Protein 3K1U (pdb70)

InterPro domains:
  IPR006710 Glycoside hydrolase, family 43 [PF04616] (7-309)
  IPR016828 Alpha-L-arabinofuranosidase [PIRSF025414] (2-325)
  IPR023296 Glycosyl hydrolase, five-bladed beta-propeller domain superfamily [G3DSA:2.115.10.20] (1-327)
  IPR023296 Glycosyl hydrolase, five-bladed beta-propeller domain superfamily [SSF75005] (7-325)

Sequence (307 aa):
ILNPIIIIQRADPIYKHNNDGGYYYFTASVPEYDRIEEVRKKAKKTIEEGLRNAEEPVDVWRRRHESGEESNLIWAPEIHFINGAWYIYFAAAPDKKNIEDDTFNHRFVIQNENENPFTGNWVVEKGGRIKTAWEESFSLDATIIFEEHNEKLYYVWAQQDINIKKGHSNIYIAEENPWTLLKTKPVLTKPELEWEIKGFWVNEGPAVLKKNGKIFITYSASATDVNYCIGLTAEENNSNLLDKKNSWTKSSQTPVFKTSEENHQYGPGHNSSFTVVSEDGKKHDVIVYHARNYTEIKGDPLYDPNRHTRAQIINWREEDGTPDFGVPEVVDSL

Solvent-accessible surface area: 13510 Å² total

Foldseek 3Di:
DFPDLAWLFALKWDQDPPQKIKMWGQHLQQWFIKIFIDNFSSRRRVTDIDTLGTADVADLGARWHRWDWDADPQKIKIDIKGARDQDADLRHGFIFFMWIANDPDSSDNRTHTDPTQDAPDGGDWGQWDWDDAPNWIKIWTWGDDSPADWGTFIWMFTPDPRYGDDHTAEDWFDAPLQQAQTNDWGQWEWDDWDQKIDIKTWGDDQAQSIFIWWMARRPDDPRDRVRIDTDNDTLEHDDVQQWGRWDSWYWDAGSVRPFIKIKTWTANDHDQVDDVSNRRGTTIHMDTWDADPVGDIRPDYDHHRPD

Secondary structure (DSSP, 8-state):
--S-SBTT-B---EE-TTS-EEE--B-TT--EEEEEEESSTGGGTTSPPEEEEE--SS---EEEEEEEEEEETTEEEEEEEEESSS--BTTB-----EEEE-SSSTTSS--EEEE----SS-S-EEEEEEEEETTEEEEEEEE--TTSSSSBEEEEE--BTTB--S----B-S-SGGG-SSS-BEEEEEEEEETTEEEEEEEES-SSTT-EE--EEETTS-TTSGGG-BPPSS-SB-------EEEEEEEEEE-TTS-SEEEEEEEES-S---S-GGG----EEEEEEPEE-TTS-EE---PPPP--

Organism: Clostridium acetobutylicum (strain ATCC 824 / DSM 792 / JCM 1419 / IAM 19013 / LMG 5710 / NBRC 13948 / NRRL B-527 / VKM B-1787 / 2291 / W) (NCBI:txid272562)

Structure (mmCIF, N/CA/C/O backbone):
data_3K1U
#
_entry.id   3K1U
#
_cell.length_a   47.450
_cell.length_b   59.658
_cell.length_c   112.391
_cell.angle_alpha   90.000
_cell.angle_beta   90.000
_cell.angle_gamma   90.000
#
_symmetry.space_group_name_H-M   'P 21 21 21'
#
loop_
_entity.id
_entity.type
_entity.pdbx_description
1 polymer 'Beta-xylosidase, family 43 glycosyl hydrolase'
2 non-polymer 1,2-ETHANEDIOL
3 non-polymer 'MAGNESIUM ION'
4 non-polymer 'SODIUM ION'
5 non-polymer 2-AMINO-2-HYDROXYMETHYL-PROPANE-1,3-DIOL
6 water water
#
loop_
_atom_site.group_PDB
_atom_site.id
_atom_site.type_symbol
_atom_site.label_atom_id
_atom_site.label_alt_id
_atom_site.label_comp_id
_atom_site.label_asym_id
_atom_site.label_entity_id
_atom_site.label_seq_id
_atom_site.pdbx_PDB_ins_code
_atom_site.Cartn_x
_atom_site.Cartn_y
_atom_site.Cartn_z
_atom_site.occupancy
_atom_site.B_iso_or_equiv
_atom_site.auth_seq_id
_atom_site.auth_comp_id
_atom_site.auth_asym_id
_atom_site.auth_atom_id
_atom_site.pdbx_PDB_model_num
ATOM 1 N N . ILE A 1 9 ? 11.708 -6.121 -4.267 1.00 16.97 6 ILE A N 1
ATOM 2 C CA . ILE A 1 9 ? 12.433 -6.484 -3.002 1.00 15.49 6 ILE A CA 1
ATOM 3 C C . ILE A 1 9 ? 12.192 -7.941 -2.573 1.00 15.40 6 ILE A C 1
ATOM 4 O O . ILE A 1 9 ? 11.025 -8.366 -2.468 1.00 16.35 6 ILE A O 1
ATOM 9 N N . LEU A 1 10 ? 13.269 -8.674 -2.253 1.00 12.83 7 LEU A N 1
ATOM 10 C CA . LEU A 1 10 ? 13.161 -10.055 -1.798 1.00 13.76 7 LEU A CA 1
ATOM 11 C C . LEU A 1 10 ? 13.023 -10.165 -0.271 1.00 12.49 7 LEU A C 1
ATOM 12 O O . LEU A 1 10 ? 13.898 -9.765 0.491 1.00 14.08 7 LEU A O 1
ATOM 17 N N . ASN A 1 11 ? 11.878 -10.684 0.139 1.00 11.57 8 ASN A N 1
ATOM 18 C CA . ASN A 1 11 ? 11.475 -10.698 1.537 1.00 9.63 8 ASN A CA 1
ATOM 19 C C . ASN A 1 11 ? 11.502 -12.138 2.097 1.00 9.63 8 ASN A C 1
ATOM 20 O O . ASN A 1 11 ? 11.273 -13.103 1.368 1.00 9.77 8 ASN A O 1
ATOM 25 N N . PRO A 1 12 ? 11.760 -12.280 3.378 1.00 10.07 9 PRO A N 1
ATOM 26 C CA . PRO A 1 12 ? 12.097 -11.191 4.306 1.00 9.94 9 PRO A CA 1
ATOM 27 C C . PRO A 1 12 ? 13.506 -10.727 4.088 1.00 10.10 9 PRO A C 1
ATOM 28 O O . PRO A 1 12 ? 14.323 -11.494 3.601 1.00 10.88 9 PRO A O 1
ATOM 32 N N . ILE A 1 13 ? 13.789 -9.497 4.473 1.00 9.63 10 ILE A N 1
ATOM 33 C CA A ILE A 1 13 ? 15.138 -8.896 4.413 0.50 10.36 10 ILE A CA 1
ATOM 34 C CA B ILE A 1 13 ? 15.152 -8.992 4.346 0.50 9.63 10 ILE A CA 1
ATOM 35 C C . ILE A 1 13 ? 16.029 -9.391 5.546 1.00 9.77 10 ILE A C 1
ATOM 36 O O . ILE A 1 13 ? 17.207 -9.677 5.369 1.00 11.73 10 ILE A O 1
ATOM 45 N N . ILE A 1 14 ? 15.452 -9.453 6.770 1.00 10.13 11 ILE A N 1
ATOM 46 C CA . ILE A 1 14 ? 16.172 -9.851 7.961 1.00 10.45 11 ILE A CA 1
ATOM 47 C C . ILE A 1 14 ? 15.272 -10.693 8.815 1.00 11.68 11 ILE A C 1
ATOM 48 O O . ILE A 1 14 ? 14.173 -10.228 9.211 1.00 11.33 11 ILE A O 1
ATOM 53 N N . ILE A 1 15 ? 15.727 -11.895 9.114 1.00 10.80 12 ILE A N 1
ATOM 54 C CA . ILE A 1 15 ? 14.925 -12.765 9.966 1.00 11.50 12 ILE A CA 1
ATOM 55 C C . ILE A 1 15 ? 15.063 -12.371 11.442 1.00 10.84 12 ILE A C 1
ATOM 56 O O . ILE A 1 15 ? 16.095 -11.863 11.912 1.00 10.80 12 ILE A O 1
ATOM 61 N N . GLN A 1 16 ? 13.981 -12.612 12.173 1.00 10.05 13 GLN A N 1
ATOM 62 C CA . GLN A 1 16 ? 13.988 -12.515 13.622 1.00 8.84 13 GLN A CA 1
ATOM 63 C C . GLN A 1 16 ? 14.415 -11.112 14.114 1.00 7.82 13 GLN A C 1
ATOM 64 O O . GLN A 1 16 ? 15.150 -11.002 15.080 1.00 7.60 13 GLN A O 1
ATOM 70 N N . ARG A 1 17 ? 13.851 -10.086 13.508 1.00 6.72 14 ARG A N 1
ATOM 71 C CA . ARG A 1 17 ? 13.976 -8.731 13.975 1.00 7.63 14 ARG A CA 1
ATOM 72 C C . ARG A 1 17 ? 12.590 -8.098 13.838 1.00 7.50 14 ARG A C 1
ATOM 73 O O . ARG A 1 17 ? 11.972 -8.084 12.771 1.00 8.19 14 ARG A O 1
ATOM 81 N N . ALA A 1 18 ? 12.131 -7.548 14.975 1.00 6.55 15 ALA A N 1
ATOM 82 C CA . ALA A 1 18 ? 10.818 -6.952 15.093 1.00 6.17 15 ALA A CA 1
ATOM 83 C C . ALA A 1 18 ? 10.959 -5.432 15.173 1.00 5.74 15 ALA A C 1
ATOM 84 O O . ALA A 1 18 ? 12.013 -4.949 15.503 1.00 6.83 15 ALA A O 1
ATOM 86 N N . ASP A 1 19 ? 9.888 -4.692 14.884 1.00 6.28 16 ASP A N 1
ATOM 87 C CA . ASP A 1 19 ? 9.847 -3.242 15.028 1.00 5.86 16 ASP A CA 1
ATOM 88 C C . ASP A 1 19 ? 10.996 -2.641 14.177 1.00 6.66 16 ASP A C 1
ATOM 89 O O . ASP A 1 19 ? 11.823 -1.853 14.637 1.00 7.47 16 ASP A O 1
ATOM 94 N N . PRO A 1 20 ? 11.091 -3.063 12.922 1.00 6.69 17 PRO A N 1
ATOM 95 C CA . PRO A 1 20 ? 12.277 -2.666 12.099 1.00 6.14 17 PRO A CA 1
ATOM 96 C C . PRO A 1 20 ? 12.285 -1.212 11.699 1.00 6.52 17 PRO A C 1
ATOM 97 O O . PRO A 1 20 ? 11.252 -0.688 11.220 1.00 6.77 17 PRO A O 1
ATOM 114 N N . ILE A 1 22 ? 14.495 1.458 9.389 1.00 7.33 19 ILE A N 1
ATOM 115 C CA . ILE A 1 22 ? 15.564 1.831 8.473 1.00 7.54 19 ILE A CA 1
ATOM 116 C C . ILE A 1 22 ? 15.591 3.334 8.234 1.00 7.33 19 ILE A C 1
ATOM 117 O O . ILE A 1 22 ? 14.573 3.971 7.933 1.00 7.61 19 ILE A O 1
ATOM 122 N N . TYR A 1 23 ? 16.772 3.930 8.394 1.00 7.64 20 TYR A N 1
ATOM 123 C CA . TYR A 1 23 ? 17.007 5.348 8.199 1.00 7.76 20 TYR A CA 1
ATOM 124 C C . TYR A 1 23 ? 18.055 5.520 7.104 1.00 8.91 20 TYR A C 1
ATOM 125 O O . TYR A 1 23 ? 19.198 5.009 7.212 1.00 7.53 20 TYR A O 1
ATOM 134 N N . LYS A 1 24 ? 17.677 6.201 6.025 1.00 7.22 21 LYS A N 1
ATOM 135 C CA . LYS A 1 24 ? 18.603 6.501 4.933 1.00 7.79 21 LYS A CA 1
ATOM 136 C C . LYS A 1 24 ? 19.288 7.830 5.218 1.00 7.79 21 LYS A C 1
ATOM 137 O O . LYS A 1 24 ? 18.644 8.879 5.218 1.00 7.20 21 LYS A O 1
ATOM 143 N N . HIS A 1 25 ? 20.587 7.777 5.464 1.00 6.66 22 HIS A N 1
ATOM 144 C CA . HIS A 1 25 ? 21.356 8.933 5.936 1.00 6.93 22 HIS A CA 1
ATOM 145 C C . HIS A 1 25 ? 21.920 9.705 4.763 1.00 9.45 22 HIS A C 1
ATOM 146 O O . HIS A 1 25 ? 21.811 9.286 3.628 1.00 10.77 22 HIS A O 1
ATOM 153 N N A ASN A 1 26 ? 22.550 10.831 4.995 0.50 11.28 23 ASN A N 1
ATOM 154 N N B ASN A 1 26 ? 22.460 10.876 5.116 0.50 9.96 23 ASN A N 1
ATOM 155 C CA A ASN A 1 26 ? 23.087 11.563 3.833 0.50 11.64 23 ASN A CA 1
ATOM 156 C CA B ASN A 1 26 ? 23.183 11.798 4.195 0.50 9.99 23 ASN A CA 1
ATOM 157 C C A ASN A 1 26 ? 24.521 11.192 3.478 0.50 11.57 23 ASN A C 1
ATOM 158 C C B ASN A 1 26 ? 24.472 11.214 3.540 0.50 10.63 23 ASN A C 1
ATOM 159 O O A ASN A 1 26 ? 25.165 11.819 2.649 0.50 10.21 23 ASN A O 1
ATOM 160 O O B ASN A 1 26 ? 24.981 11.753 2.566 0.50 10.21 23 ASN A O 1
ATOM 169 N N . ASP A 1 27 ? 25.033 10.138 4.083 1.00 11.52 24 ASP A N 1
ATOM 170 C CA . ASP A 1 27 ? 26.248 9.548 3.589 1.00 11.87 24 ASP A CA 1
ATOM 171 C C . ASP A 1 27 ? 26.054 8.459 2.503 1.00 14.51 24 ASP A C 1
ATOM 172 O O . ASP A 1 27 ? 27.009 7.776 2.169 1.00 16.26 24 ASP A O 1
ATOM 177 N N A GLY A 1 28 ? 24.812 8.328 2.032 0.60 15.62 25 GLY A N 1
ATOM 178 N N B GLY A 1 28 ? 24.853 8.271 1.970 0.40 14.39 25 GLY A N 1
ATOM 179 C CA A GLY A 1 28 ? 24.435 7.308 1.059 0.60 15.95 25 GLY A CA 1
ATOM 180 C CA B GLY A 1 28 ? 24.635 7.191 0.980 0.40 13.87 25 GLY A CA 1
ATOM 181 C C A GLY A 1 28 ? 23.737 6.128 1.708 0.60 14.79 25 GLY A C 1
ATOM 182 C C B GLY A 1 28 ? 24.430 5.805 1.592 0.40 12.79 25 GLY A C 1
ATOM 183 O O A GLY A 1 28 ? 22.726 5.626 1.161 0.60 15.72 25 GLY A O 1
ATOM 184 O O B GLY A 1 28 ? 24.505 4.780 0.906 0.40 10.54 25 GLY A O 1
ATOM 185 N N . TYR A 1 29 ? 24.225 5.744 2.903 1.00 11.86 26 TYR A N 1
ATOM 186 C CA . TYR A 1 29 ? 23.955 4.455 3.497 1.00 10.17 26 TYR A CA 1
ATOM 187 C C . TYR A 1 29 ? 22.658 4.401 4.249 1.00 8.98 26 TYR A C 1
ATOM 188 O O . TYR A 1 29 ? 22.154 5.416 4.756 1.00 9.08 26 TYR A O 1
ATOM 197 N N . TYR A 1 30 ? 22.147 3.179 4.361 1.00 8.59 27 TYR A N 1
ATOM 198 C CA . TYR A 1 30 ? 21.024 2.841 5.193 1.00 7.33 27 TYR A CA 1
ATOM 199 C C . TYR A 1 30 ? 21.509 2.302 6.539 1.00 7.36 27 TYR A C 1
ATOM 200 O O . TYR A 1 30 ? 22.433 1.482 6.596 1.00 8.98 27 TYR A O 1
ATOM 209 N N . TYR A 1 31 ? 20.893 2.803 7.622 1.00 7.17 28 TYR A N 1
ATOM 210 C CA . TYR A 1 31 ? 21.165 2.329 8.971 1.00 7.37 28 TYR A CA 1
ATOM 211 C C . TYR A 1 31 ? 19.908 1.645 9.495 1.00 7.27 28 TYR A C 1
ATOM 212 O O . TYR A 1 31 ? 18.822 2.166 9.288 1.00 9.48 28 TYR A O 1
ATOM 221 N N . PHE A 1 32 ? 20.066 0.496 10.149 1.00 7.27 29 PHE A N 1
ATOM 222 C CA . PHE A 1 32 ? 18.905 -0.290 10.621 1.00 6.39 29 PHE A CA 1
ATOM 223 C C . PHE A 1 32 ? 19.072 -0.658 12.070 1.00 7.24 29 PHE A C 1
ATOM 224 O O . PHE A 1 32 ? 20.151 -1.074 12.517 1.00 7.57 29 PHE A O 1
ATOM 232 N N . THR A 1 33 ? 17.993 -0.482 12.815 1.00 6.45 30 THR A N 1
ATOM 233 C CA . THR A 1 33 ? 17.871 -1.030 14.140 1.00 6.40 30 THR A CA 1
ATOM 234 C C . THR A 1 33 ? 16.472 -1.619 14.274 1.00 7.17 30 THR A C 1
ATOM 235 O O . THR A 1 33 ? 15.631 -1.441 13.411 1.00 6.85 30 THR A O 1
ATOM 239 N N . ALA A 1 34 ? 16.286 -2.361 15.350 1.00 6.47 31 ALA A N 1
ATOM 240 C CA . ALA A 1 34 ? 15.072 -3.139 15.574 1.00 5.68 31 ALA A CA 1
ATOM 241 C C . ALA A 1 34 ? 15.103 -3.688 16.972 1.00 6.28 31 ALA A C 1
ATOM 242 O O . ALA A 1 34 ? 16.102 -3.606 17.645 1.00 7.18 31 ALA A O 1
ATOM 244 N N . SER A 1 35 ? 13.987 -4.267 17.379 1.00 5.29 32 SER A N 1
ATOM 245 C CA . SER A 1 35 ? 13.924 -5.090 18.610 1.00 6.09 32 SER A CA 1
ATOM 246 C C . SER A 1 35 ? 14.556 -6.440 18.308 1.00 6.79 32 SER A C 1
ATOM 247 O O . SER A 1 35 ? 14.158 -7.114 17.354 1.00 6.54 32 SER A O 1
ATOM 250 N N . VAL A 1 36 ? 15.542 -6.794 19.119 1.00 6.99 33 VAL A N 1
ATOM 251 C CA . VAL A 1 36 ? 16.134 -8.153 19.066 1.00 5.95 33 VAL A CA 1
ATOM 252 C C . VAL A 1 36 ? 15.296 -9.069 19.966 1.00 6.80 33 VAL A C 1
ATOM 253 O O . VAL A 1 36 ? 14.678 -8.627 20.944 1.00 6.74 33 VAL A O 1
ATOM 257 N N . PRO A 1 37 ? 15.321 -10.377 19.697 1.00 7.13 34 PRO A N 1
ATOM 258 C CA . PRO A 1 37 ? 14.389 -11.218 20.424 1.00 7.53 34 PRO A CA 1
ATOM 259 C C . PRO A 1 37 ? 14.625 -11.322 21.930 1.00 8.23 34 PRO A C 1
ATOM 260 O O . PRO A 1 37 ? 13.676 -11.586 22.674 1.00 9.04 34 PRO A O 1
ATOM 264 N N . GLU A 1 38 ? 15.862 -11.090 22.362 1.00 8.39 35 GLU A N 1
ATOM 265 C CA . GLU A 1 38 ? 16.224 -11.072 23.741 1.00 8.43 35 GLU A CA 1
ATOM 266 C C . GLU A 1 38 ? 15.819 -9.781 24.440 1.00 7.23 35 GLU A C 1
ATOM 267 O O . GLU A 1 38 ? 15.904 -9.695 25.681 1.00 9.47 35 GLU A O 1
ATOM 273 N N . TYR A 1 39 ? 15.447 -8.751 23.672 1.00 6.70 36 TYR A N 1
ATOM 274 C CA . TYR A 1 39 ? 15.071 -7.458 24.270 1.00 6.21 36 TYR A CA 1
ATOM 275 C C . TYR A 1 39 ? 16.073 -6.930 25.313 1.00 6.38 36 TYR A C 1
ATOM 276 O O . TYR A 1 39 ? 15.701 -6.393 26.367 1.00 7.48 36 TYR A O 1
ATOM 285 N N . ASP A 1 40 ? 17.358 -7.003 24.961 1.00 7.26 37 ASP A N 1
ATOM 286 C CA . ASP A 1 40 ? 18.399 -6.691 25.919 1.00 6.62 37 ASP A CA 1
ATOM 287 C C . ASP A 1 40 ? 19.433 -5.687 25.474 1.00 7.25 37 ASP A C 1
ATOM 288 O O . ASP A 1 40 ? 20.354 -5.352 26.237 1.00 7.44 37 ASP A O 1
ATOM 293 N N . ARG A 1 41 ? 19.244 -5.150 24.286 1.00 6.54 38 ARG A N 1
ATOM 294 C CA . ARG A 1 41 ? 20.279 -4.317 23.681 1.00 6.99 38 ARG A CA 1
ATOM 295 C C . ARG A 1 41 ? 19.750 -3.593 22.437 1.00 6.84 38 ARG A C 1
ATOM 296 O O . ARG A 1 41 ? 18.652 -3.915 21.920 1.00 6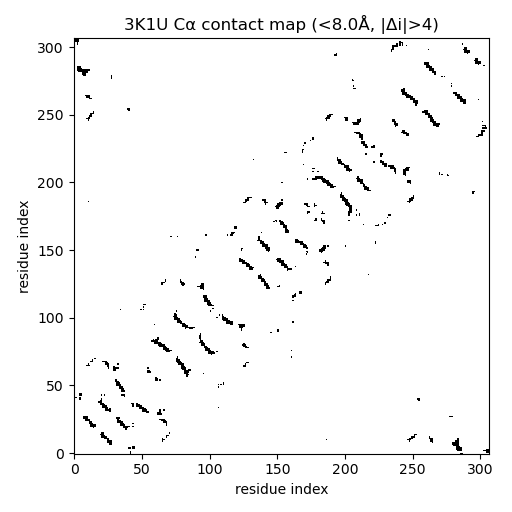.86 38 ARG A O 1
ATOM 304 N N . ILE A 1 42 ? 20.545 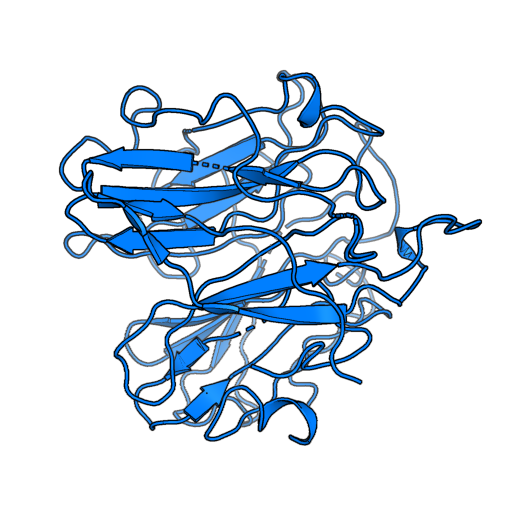-2.627 21.970 1.00 6.72 39 ILE A N 1
ATOM 305 C CA . ILE A 1 42 ? 20.285 -1.868 20.751 1.00 6.72 39 ILE A CA 1
ATOM 306 C C . ILE A 1 42 ? 21.368 -2.190 19.729 1.00 6.08 39 ILE A C 1
ATOM 307 O O . ILE A 1 42 ? 22.560 -1.862 19.917 1.00 7.65 39 ILE A O 1
ATOM 312 N N . GLU A 1 43 ? 20.966 -2.868 18.671 1.00 7.58 40 GLU A N 1
ATOM 313 C CA A GLU A 1 43 ? 21.809 -3.310 17.576 0.50 8.40 40 GLU A CA 1
ATOM 314 C CA B GLU A 1 43 ? 21.901 -3.220 17.617 0.50 8.26 40 GLU A CA 1
ATOM 315 C C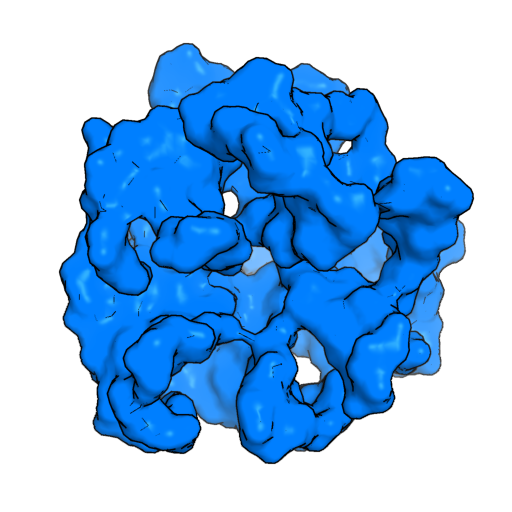 . GLU A 1 43 ? 21.656 -2.312 16.425 1.00 8.54 40 GLU A C 1
ATOM 316 O O . GLU A 1 43 ? 20.508 -1.918 16.090 1.00 10.73 40 GLU A O 1
ATOM 327 N N . VAL A 1 44 ? 22.723 -1.983 15.749 1.00 7.97 41 VAL A N 1
ATOM 328 C CA . VAL A 1 44 ? 22.681 -1.154 14.554 1.00 6.57 41 VAL A CA 1
ATOM 329 C C . VAL A 1 44 ? 23.544 -1.833 13.493 1.00 6.97 41 VAL A C 1
ATOM 330 O O . VAL A 1 44 ? 24.596 -2.466 13.796 1.00 8.31 41 VAL A O 1
ATOM 334 N N . ARG A 1 45 ? 23.129 -1.691 12.239 1.00 7.61 42 ARG A N 1
ATOM 335 C CA . ARG A 1 45 ? 23.908 -2.163 11.116 1.00 7.83 42 ARG A CA 1
ATOM 336 C C . ARG A 1 45 ? 23.742 -1.173 9.982 1.00 8.92 42 ARG A C 1
ATOM 337 O O . ARG A 1 45 ? 22.785 -0.386 9.969 1.00 8.89 42 ARG A O 1
ATOM 345 N N . LYS A 1 46 ? 24.636 -1.235 9.002 1.00 9.60 43 LYS A N 1
ATOM 346 C CA A LYS A 1 46 ? 24.711 -0.285 7.882 0.50 9.81 43 LYS A CA 1
ATOM 347 C CA B LYS A 1 46 ? 24.569 -0.316 7.872 0.50 9.68 43 LYS A CA 1
ATOM 348 C C . LYS A 1 46 ? 24.892 -1.045 6.561 1.00 9.52 43 LYS A C 1
ATOM 349 O O . LYS A 1 46 ? 25.652 -2.025 6.540 1.00 9.82 43 LYS A O 1
ATOM 360 N N . ALA A 1 47 ? 24.291 -0.561 5.480 1.00 8.78 44 ALA A N 1
ATOM 361 C CA . ALA A 1 47 ? 24.568 -1.096 4.154 1.00 10.05 44 ALA A CA 1
ATOM 362 C C . ALA A 1 47 ? 24.204 -0.046 3.125 1.00 10.29 44 ALA A C 1
ATOM 363 O O . ALA A 1 47 ? 23.429 0.877 3.401 1.00 9.95 44 ALA A O 1
ATOM 365 N N . LYS A 1 48 ? 24.762 -0.204 1.921 1.00 11.20 45 LYS A N 1
ATOM 366 C CA A LYS A 1 48 ? 24.475 0.716 0.813 0.60 11.76 45 LYS A CA 1
ATOM 367 C CA B LYS A 1 48 ? 24.475 0.728 0.829 0.40 11.53 45 LYS A CA 1
ATOM 368 C C . LYS A 1 48 ? 23.091 0.550 0.205 1.00 11.28 45 LYS A C 1
ATOM 369 O O . LYS A 1 48 ? 22.576 1.476 -0.436 1.00 11.72 45 LYS A O 1
ATOM 380 N N . THR A 1 49 ? 22.502 -0.633 0.365 1.00 10.67 46 THR A N 1
ATOM 381 C CA . THR A 1 49 ? 21.158 -0.925 -0.133 1.00 10.84 46 THR A CA 1
ATOM 382 C C . THR A 1 49 ? 20.305 -1.589 0.934 1.00 9.87 46 THR A C 1
ATOM 383 O O . THR A 1 49 ? 20.819 -2.141 1.912 1.00 10.92 46 THR A O 1
ATOM 387 N N . ILE A 1 50 ? 19.003 -1.571 0.713 1.00 9.95 47 ILE A N 1
ATOM 388 C CA . ILE A 1 50 ? 18.090 -2.170 1.667 1.00 10.34 47 ILE A CA 1
ATOM 389 C C . ILE A 1 50 ? 18.361 -3.688 1.772 1.00 11.80 47 ILE A C 1
ATOM 390 O O . ILE A 1 50 ? 18.524 -4.235 2.869 1.00 12.21 47 ILE A O 1
ATOM 395 N N . GLU A 1 51 ? 18.433 -4.372 0.625 1.00 13.40 48 GLU A N 1
ATOM 396 C CA A GLU A 1 51 ? 18.695 -5.787 0.705 0.50 13.94 48 GLU A CA 1
ATOM 397 C CA B GLU A 1 51 ? 18.765 -5.808 0.563 0.50 14.04 48 GLU A CA 1
ATOM 398 C C . GLU A 1 51 ? 20.116 -6.084 1.228 1.00 13.02 48 GLU A C 1
ATOM 399 O O . GLU A 1 51 ? 20.311 -7.102 1.858 1.00 13.78 48 GLU A O 1
ATOM 410 N N . GLY A 1 52 ? 21.046 -5.148 1.108 1.00 12.21 49 GLY A N 1
ATOM 411 C CA . GLY A 1 52 ? 22.350 -5.275 1.734 1.00 12.00 49 GLY A CA 1
ATOM 412 C C . GLY A 1 52 ? 22.365 -5.413 3.253 1.00 11.05 49 GLY A C 1
ATOM 413 O O . GLY A 1 52 ? 23.320 -5.912 3.849 1.00 11.58 49 GLY A O 1
ATOM 414 N N . LEU A 1 53 ? 21.270 -4.974 3.880 1.00 10.33 50 LEU A N 1
ATOM 415 C CA . LEU A 1 53 ? 21.160 -5.076 5.316 1.00 9.04 50 LEU A CA 1
ATOM 416 C C . LEU A 1 53 ? 21.098 -6.508 5.791 1.00 8.89 50 LEU A C 1
ATOM 417 O O . LEU A 1 53 ? 21.468 -6.810 6.918 1.00 10.25 50 LEU A O 1
ATOM 422 N N . ARG A 1 54 ? 20.629 -7.431 4.927 1.00 9.95 51 ARG A N 1
ATOM 423 C CA . ARG A 1 54 ? 20.557 -8.847 5.302 1.00 11.15 51 ARG A CA 1
ATOM 424 C C . ARG A 1 54 ? 21.920 -9.364 5.773 1.00 12.09 51 ARG A C 1
ATOM 425 O O . ARG A 1 54 ? 22.025 -10.017 6.798 1.00 13.48 51 ARG A O 1
ATOM 433 N N . ASN A 1 55 ? 22.935 -9.061 4.984 1.00 12.95 52 ASN A N 1
ATOM 434 C CA . ASN A 1 55 ? 24.259 -9.567 5.218 1.00 13.27 52 ASN A CA 1
ATOM 435 C C . ASN A 1 55 ? 25.175 -8.607 5.998 1.00 14.30 52 ASN A C 1
ATOM 436 O O . ASN A 1 55 ? 26.307 -8.955 6.322 1.00 14.63 52 ASN A O 1
ATOM 441 N N . ALA A 1 56 ? 24.673 -7.437 6.356 1.00 13.43 53 ALA A N 1
ATOM 442 C CA . ALA A 1 56 ? 25.475 -6.436 7.078 1.00 13.44 53 ALA A CA 1
ATOM 443 C C . ALA A 1 56 ? 25.653 -6.895 8.524 1.00 14.32 53 ALA A C 1
ATOM 444 O O . ALA A 1 56 ? 24.712 -7.386 9.129 1.00 16.48 53 ALA A O 1
ATOM 446 N N . GLU A 1 57 ? 26.841 -6.684 9.065 1.00 16.73 54 GLU A N 1
ATOM 447 C CA A GLU A 1 57 ? 27.161 -7.203 10.389 0.50 16.86 54 GLU A CA 1
ATOM 448 C CA B GLU A 1 57 ? 27.182 -7.181 10.387 0.50 16.97 54 GLU A CA 1
ATOM 449 C C . GLU A 1 57 ? 26.615 -6.239 11.459 1.00 15.62 54 GLU A C 1
ATOM 450 O O . GLU A 1 57 ? 26.894 -5.050 11.461 1.00 15.12 54 GLU A O 1
ATOM 461 N N . PRO A 1 58 ? 25.784 -6.768 12.346 1.00 14.89 55 PRO A N 1
ATOM 462 C CA . PRO A 1 58 ? 25.231 -5.851 13.344 1.00 12.76 55 PRO A CA 1
ATOM 463 C C . PRO A 1 58 ? 26.158 -5.638 14.480 1.00 11.30 55 PRO A C 1
ATOM 464 O O . PRO A 1 58 ? 26.960 -6.533 14.817 1.00 12.30 55 PRO A O 1
ATOM 468 N N . VAL A 1 5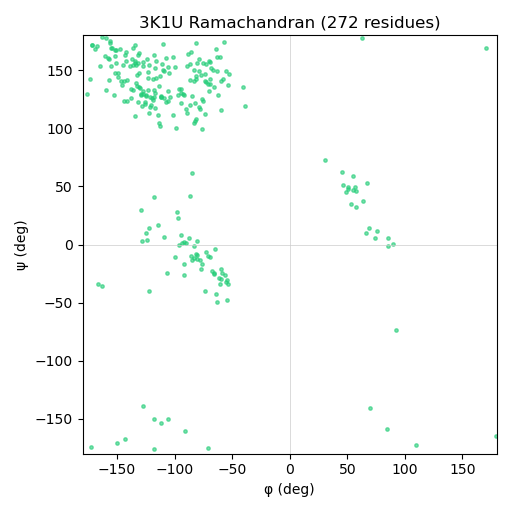9 ? 26.074 -4.451 15.086 1.00 9.26 56 VAL A N 1
ATOM 469 C CA . VAL A 1 59 ? 26.917 -4.022 16.187 1.00 9.33 56 VAL A CA 1
ATOM 470 C C . VAL A 1 59 ? 26.013 -3.594 17.365 1.00 8.59 56 VAL A C 1
ATOM 471 O O . VAL A 1 59 ? 25.078 -2.817 17.185 1.00 8.74 56 VAL A O 1
ATOM 475 N N . ASP A 1 60 ? 26.261 -4.119 18.561 1.00 8.06 57 ASP A N 1
ATOM 476 C CA . ASP A 1 60 ? 25.527 -3.690 19.740 1.00 8.29 57 ASP A CA 1
ATOM 477 C C . ASP A 1 60 ? 26.099 -2.421 20.290 1.00 9.60 57 ASP A C 1
ATOM 478 O O . ASP A 1 60 ? 27.229 -2.433 20.834 1.00 12.62 57 ASP A O 1
ATOM 483 N N . VAL A 1 61 ? 25.392 -1.305 20.142 1.00 6.70 58 VAL A N 1
ATOM 484 C CA . VAL A 1 61 ? 25.924 -0.015 20.538 1.00 7.01 58 VAL A CA 1
ATOM 485 C C . VAL A 1 61 ? 25.547 0.304 21.955 1.00 7.20 58 VAL A C 1
ATOM 486 O O . VAL A 1 61 ? 26.103 1.223 22.553 1.00 6.95 58 VAL A O 1
ATOM 490 N N . TRP A 1 62 ? 24.564 -0.398 22.512 1.00 7.34 59 TRP A N 1
ATOM 491 C CA . TRP A 1 62 ? 24.086 -0.061 23.880 1.00 6.84 59 TRP A CA 1
ATOM 492 C C . TRP A 1 62 ? 23.448 -1.304 24.432 1.00 7.78 59 TRP A C 1
ATOM 493 O O . TRP A 1 62 ? 22.791 -2.026 23.686 1.00 7.64 59 TRP A O 1
ATOM 504 N N . ARG A 1 63 ? 23.651 -1.564 25.722 1.00 8.71 60 ARG A N 1
ATOM 505 C CA A ARG A 1 63 ? 23.108 -2.762 26.370 0.50 9.47 60 ARG A CA 1
ATOM 506 C CA B ARG A 1 63 ? 23.104 -2.766 26.363 0.50 9.43 60 ARG A CA 1
ATOM 507 C C . ARG A 1 63 ? 22.349 -2.363 27.615 1.00 7.72 60 ARG A C 1
ATOM 508 O O . ARG A 1 63 ? 22.661 -1.329 28.248 1.00 7.79 60 ARG A O 1
ATOM 523 N N . ARG A 1 64 ? 21.330 -3.170 27.967 1.00 8.43 61 ARG A N 1
ATOM 524 C CA . ARG A 1 64 ? 20.509 -2.858 29.126 1.00 8.15 61 ARG A CA 1
ATOM 525 C C . ARG A 1 64 ? 21.358 -2.692 30.392 1.00 7.66 61 ARG A C 1
ATOM 526 O O . ARG A 1 64 ? 22.453 -3.315 30.557 1.00 9.07 61 ARG A O 1
ATOM 534 N N . HIS A 1 65 ? 20.858 -1.832 31.276 1.00 8.00 62 HIS A N 1
ATOM 535 C CA . HIS A 1 65 ? 21.449 -1.716 32.595 1.00 7.97 62 HIS A CA 1
ATOM 536 C C . HIS A 1 65 ? 21.169 -2.972 33.428 1.00 8.79 62 HIS A C 1
ATOM 537 O O . HIS A 1 65 ? 20.218 -3.715 33.192 1.00 8.88 62 HIS A O 1
ATOM 544 N N . GLU A 1 66 ? 21.995 -3.178 34.426 1.00 9.51 63 GLU A N 1
ATOM 545 C CA . GLU A 1 66 ? 21.829 -4.308 35.326 1.00 11.82 63 GLU A CA 1
ATOM 546 C C . GLU A 1 66 ? 20.549 -4.213 36.113 1.00 12.60 63 GLU A C 1
ATOM 547 O O . GLU A 1 66 ? 19.882 -5.232 36.336 1.00 14.20 63 GLU A O 1
ATOM 553 N N . SER A 1 67 ? 20.252 -3.016 36.596 1.00 12.82 64 SER A N 1
ATOM 554 C CA . SER A 1 67 ? 19.064 -2.789 37.391 1.00 13.51 64 SER A CA 1
ATOM 555 C C . SER A 1 67 ? 18.523 -1.351 37.132 1.00 11.96 64 SER A C 1
ATOM 556 O O . SER A 1 67 ? 19.210 -0.515 36.539 1.00 11.23 64 SER A O 1
ATOM 559 N N . GLY A 1 68 ? 17.310 -1.089 37.611 1.00 12.14 65 GLY A N 1
ATOM 560 C CA . GLY A 1 68 ? 16.742 0.214 37.525 1.00 11.48 65 GLY A CA 1
ATOM 561 C C . GLY A 1 68 ? 16.061 0.475 36.213 1.00 9.93 65 GLY A C 1
ATOM 562 O O . GLY A 1 68 ? 15.708 -0.427 35.466 1.00 9.54 65 GLY A O 1
ATOM 563 N N . GLU A 1 69 ? 15.902 1.733 35.896 1.00 12.23 66 GLU A N 1
ATOM 564 C CA A GLU A 1 69 ?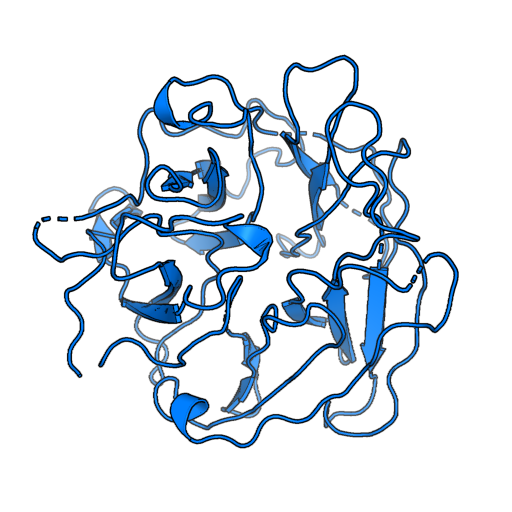 14.951 2.097 34.778 0.50 11.98 66 GLU A CA 1
ATOM 565 C CA B GLU A 1 69 ? 15.255 2.104 34.721 0.50 12.86 66 GLU A CA 1
ATOM 566 C C A GLU A 1 69 ? 15.121 1.609 33.293 0.50 10.23 66 GLU A C 1
ATOM 567 C C B GLU A 1 69 ? 16.406 1.686 33.731 0.50 11.47 66 GLU A C 1
ATOM 568 O O A GLU A 1 69 ? 14.141 1.546 32.533 0.50 8.18 66 GLU A O 1
ATOM 569 O O B GLU A 1 69 ? 17.610 1.458 34.049 0.50 13.10 66 GLU A O 1
ATOM 584 N N . SER A 1 71 ? 16.692 -1.314 32.504 1.00 8.02 68 SER A N 1
ATOM 585 C CA . SER A 1 71 ? 17.231 -2.668 32.741 1.00 7.23 68 SER A CA 1
ATOM 586 C C . SER A 1 71 ? 16.478 -3.796 32.070 1.00 8.13 68 SER A C 1
ATOM 587 O O . SER A 1 71 ? 17.026 -4.903 31.990 1.00 8.42 68 SER A O 1
ATOM 590 N N . ASN A 1 72 ? 15.217 -3.584 31.637 1.00 6.39 69 ASN A N 1
ATOM 591 C CA . ASN A 1 72 ? 14.443 -4.695 31.112 1.00 6.97 69 ASN A CA 1
ATOM 592 C C . ASN A 1 72 ? 13.679 -4.381 29.852 1.00 6.21 69 ASN A C 1
ATOM 593 O O . ASN A 1 72 ? 13.302 -3.236 29.606 1.00 6.71 69 ASN A O 1
ATOM 598 N N . LEU A 1 73 ? 13.398 -5.414 29.062 1.00 6.71 70 LEU A N 1
ATOM 599 C CA . LEU A 1 73 ? 12.535 -5.311 27.919 1.00 5.16 70 LEU A CA 1
ATOM 600 C C . LEU A 1 73 ? 12.817 -4.081 27.048 1.00 5.23 70 LEU A C 1
ATOM 601 O O . LEU A 1 73 ? 11.995 -3.222 26.814 1.00 6.00 70 LEU A O 1
ATOM 606 N N . ILE A 1 74 ? 14.033 -4.063 26.503 1.00 6.37 71 ILE A N 1
ATOM 607 C CA . ILE A 1 74 ? 14.487 -2.988 25.635 1.00 5.48 71 ILE A CA 1
ATOM 608 C C . ILE A 1 74 ? 13.793 -3.130 24.296 1.00 5.03 71 ILE A C 1
ATOM 609 O O . ILE A 1 74 ? 13.996 -4.132 23.542 1.00 5.77 71 ILE A O 1
ATOM 614 N N . TRP A 1 75 ? 12.929 -2.174 23.992 1.00 4.44 72 TRP A N 1
ATOM 615 C CA . TRP A 1 75 ? 11.979 -2.267 22.889 1.00 5.63 72 TRP A CA 1
ATOM 616 C C . TRP A 1 75 ? 12.046 -1.159 21.848 1.00 5.28 72 TRP A C 1
ATOM 617 O O . TRP A 1 75 ? 12.081 0.016 22.207 1.00 5.85 72 TRP A O 1
ATOM 628 N N . ALA A 1 76 ? 12.034 -1.578 20.586 1.00 4.98 73 ALA A N 1
ATOM 629 C CA . ALA A 1 76 ? 11.710 -0.763 19.425 1.00 5.24 73 ALA A CA 1
ATOM 630 C C . ALA A 1 76 ? 12.557 0.492 19.310 1.00 5.66 73 ALA A C 1
ATOM 631 O O . ALA A 1 76 ? 12.032 1.620 19.190 1.00 5.46 73 ALA A O 1
ATOM 633 N N . PRO A 1 77 ? 13.885 0.316 19.217 1.00 5.51 74 PRO A N 1
ATOM 634 C CA . PRO A 1 77 ? 14.694 1.492 18.939 1.00 5.68 74 PRO A CA 1
ATOM 635 C C . PRO A 1 77 ? 14.469 2.075 17.566 1.00 6.07 74 PRO A C 1
ATOM 636 O O . PRO A 1 77 ? 14.206 1.303 16.650 1.00 5.02 74 PRO A O 1
ATOM 640 N N . GLU A 1 78 ? 14.640 3.396 17.397 1.00 5.42 75 GLU A N 1
ATOM 641 C CA . GLU A 1 78 ? 14.635 4.096 16.101 1.00 4.93 75 GLU A CA 1
ATOM 642 C C . GLU A 1 78 ? 15.872 4.970 16.089 1.00 5.88 75 GLU A C 1
ATOM 643 O O . GLU A 1 78 ? 16.128 5.719 17.057 1.00 5.27 75 GLU A O 1
ATOM 649 N N . ILE A 1 79 ? 16.574 4.957 14.956 1.00 7.15 76 ILE A N 1
ATOM 650 C CA . ILE A 1 79 ? 17.739 5.774 14.770 1.00 6.82 76 ILE A CA 1
ATOM 651 C C . ILE A 1 79 ? 17.394 6.951 13.887 1.00 6.56 76 ILE A C 1
ATOM 652 O O . ILE A 1 79 ? 16.862 6.802 12.802 1.00 8.49 76 ILE A O 1
ATOM 657 N N . HIS A 1 80 ? 17.707 8.139 14.399 1.00 5.88 77 HIS A N 1
ATOM 658 C CA . HIS A 1 80 ? 17.454 9.380 13.714 1.00 6.41 77 HIS A CA 1
ATOM 659 C C . HIS A 1 80 ? 18.684 10.271 13.724 1.00 7.32 77 HIS A C 1
ATOM 660 O O . HIS A 1 80 ? 19.509 10.131 14.572 1.00 6.68 77 HIS A O 1
ATOM 667 N N . PHE A 1 81 ? 18.769 11.185 12.761 1.00 7.26 78 PHE A N 1
ATOM 668 C CA . PHE A 1 81 ? 19.849 12.163 12.698 1.00 8.07 78 PHE A CA 1
ATOM 669 C C . PHE A 1 81 ? 19.238 13.542 12.702 1.00 7.94 78 PHE A C 1
ATOM 670 O O . PHE A 1 81 ? 18.512 13.929 11.744 1.00 8.86 78 PHE A O 1
ATOM 678 N N . ILE A 1 82 ? 19.473 14.308 13.781 1.00 7.46 79 ILE A N 1
ATOM 679 C CA . ILE A 1 82 ? 18.816 15.601 13.982 1.00 8.29 79 ILE A CA 1
ATOM 680 C C . ILE A 1 82 ? 19.853 16.650 14.361 1.00 8.86 79 ILE A C 1
ATOM 681 O O . ILE A 1 82 ? 20.595 16.464 15.299 1.00 9.43 79 ILE A O 1
ATOM 686 N N . ASN A 1 83 ? 19.930 17.731 13.574 1.00 9.05 80 ASN A N 1
ATOM 687 C CA . ASN A 1 83 ? 20.818 18.856 13.875 1.00 9.96 80 ASN A CA 1
ATOM 688 C C . ASN A 1 83 ? 22.232 18.403 14.162 1.00 9.51 80 ASN A C 1
ATOM 689 O O . ASN A 1 83 ? 22.846 18.808 15.156 1.00 10.98 80 ASN A O 1
ATOM 694 N N . GLY A 1 84 ? 22.750 17.530 13.292 1.00 8.50 81 GLY A N 1
ATOM 695 C CA . GLY A 1 84 ? 24.145 17.133 13.355 1.00 9.18 81 GLY A CA 1
ATOM 696 C C . GLY A 1 84 ? 24.541 15.992 14.301 1.00 7.75 81 GLY A C 1
ATOM 697 O O . GLY A 1 84 ? 25.736 15.712 14.452 1.00 10.45 81 GLY A O 1
ATOM 698 N N . ALA A 1 85 ? 23.541 15.361 14.929 1.00 7.80 82 ALA A N 1
ATOM 699 C CA . ALA A 1 85 ? 23.823 14.295 15.866 1.00 7.28 82 ALA A CA 1
ATOM 700 C C . ALA A 1 85 ? 22.833 13.141 15.698 1.00 6.28 82 ALA A C 1
ATOM 701 O O . ALA A 1 85 ? 21.693 13.326 15.261 1.00 7.09 82 ALA A O 1
ATOM 703 N N . TRP A 1 86 ? 23.316 11.971 16.086 1.00 7.12 83 TRP A N 1
ATOM 704 C CA . TRP A 1 86 ? 22.486 10.760 16.086 1.00 5.92 83 TRP A CA 1
ATOM 705 C C . TRP A 1 86 ? 21.712 10.614 17.392 1.00 6.34 83 TRP A C 1
ATOM 706 O O . TRP A 1 86 ? 22.224 10.951 18.474 1.00 6.47 83 TRP A O 1
ATOM 717 N N . TYR A 1 87 ? 20.477 10.144 17.270 1.00 5.03 84 TYR A N 1
ATOM 718 C CA . TYR A 1 87 ? 19.638 9.857 18.401 1.00 5.41 84 TYR A CA 1
ATOM 719 C C . TYR A 1 87 ? 19.016 8.492 18.209 1.00 5.99 84 TYR A C 1
ATOM 720 O O . TYR A 1 87 ? 18.552 8.171 17.104 1.00 6.75 84 TYR A O 1
ATOM 729 N N . ILE A 1 88 ? 18.988 7.671 19.245 1.00 5.06 85 ILE A N 1
ATOM 730 C CA . ILE A 1 88 ? 18.247 6.407 19.162 1.00 5.76 85 ILE A CA 1
ATOM 731 C C . ILE A 1 88 ? 17.211 6.488 20.314 1.00 4.90 85 ILE A C 1
ATOM 732 O O . ILE A 1 88 ? 17.579 6.585 21.512 1.00 6.52 85 ILE A O 1
ATOM 737 N N . TYR A 1 89 ? 15.930 6.451 19.919 1.00 4.71 86 TYR A N 1
ATOM 738 C CA . TYR A 1 89 ? 14.770 6.536 20.827 1.00 5.24 86 TYR A CA 1
ATOM 739 C C . TYR A 1 89 ? 14.327 5.132 21.083 1.00 4.67 86 TYR A C 1
ATOM 740 O O . TYR A 1 89 ? 14.106 4.365 20.141 1.00 5.81 86 TYR A O 1
ATOM 749 N N . PHE A 1 90 ? 14.176 4.764 22.352 1.00 4.63 87 PHE A N 1
ATOM 750 C CA . PHE A 1 90 ? 13.797 3.385 22.710 1.00 5.46 87 PHE A CA 1
ATOM 751 C C . PHE A 1 90 ? 13.030 3.380 23.996 1.00 6.19 87 PHE A C 1
ATOM 752 O O . PHE A 1 90 ? 13.019 4.351 24.750 1.00 5.83 87 PHE A O 1
ATOM 760 N N . ALA A 1 91 ? 12.406 2.243 24.305 1.00 4.93 88 ALA A N 1
ATOM 761 C CA . ALA A 1 91 ? 11.687 2.075 25.552 1.00 5.50 88 ALA A CA 1
ATOM 762 C C . ALA A 1 91 ? 12.304 1.003 26.392 1.00 4.47 88 ALA A C 1
ATOM 763 O O . ALA A 1 91 ? 12.896 0.017 25.868 1.00 5.07 88 ALA A O 1
ATOM 765 N N . ALA A 1 92 ? 12.161 1.120 27.697 1.00 5.05 89 ALA A N 1
ATOM 766 C CA . ALA A 1 92 ? 12.676 0.134 28.619 1.00 5.65 89 ALA A CA 1
ATOM 767 C C . ALA A 1 92 ? 11.886 0.215 29.872 1.00 5.40 89 ALA A C 1
ATOM 768 O O . ALA A 1 92 ? 11.343 1.272 30.249 1.00 6.40 89 ALA A O 1
ATOM 770 N N . ALA A 1 93 ? 11.834 -0.909 30.578 1.00 5.60 90 ALA A N 1
ATOM 771 C CA . ALA A 1 93 ? 11.146 -1.071 31.861 1.00 6.77 90 ALA A CA 1
ATOM 772 C C . ALA A 1 93 ? 12.119 -1.396 32.980 1.00 7.14 90 ALA A C 1
ATOM 773 O O . ALA A 1 93 ? 13.187 -1.927 32.746 1.00 7.44 90 ALA A O 1
ATOM 775 N N . PRO A 1 94 ? 11.728 -1.131 34.247 1.00 7.32 91 PRO A N 1
ATOM 776 C CA . PRO A 1 94 ? 12.616 -1.438 35.395 1.00 7.42 91 PRO A CA 1
ATOM 777 C C . PRO A 1 94 ? 12.541 -2.896 35.850 1.00 8.57 91 PRO A C 1
ATOM 778 O O . PRO A 1 94 ? 13.401 -3.331 36.616 1.00 9.81 91 PRO A O 1
ATOM 782 N N . ASP A 1 95 ? 11.540 -3.630 35.339 1.00 7.83 92 ASP A N 1
ATOM 783 C CA . ASP A 1 95 ? 11.295 -5.045 35.650 1.00 9.58 92 ASP A CA 1
ATOM 784 C C . ASP A 1 95 ? 10.192 -5.506 34.731 1.00 8.96 92 ASP A C 1
ATOM 785 O O . ASP A 1 95 ? 9.786 -4.742 33.805 1.00 7.51 92 ASP A O 1
ATOM 790 N N . LYS A 1 96 ? 9.707 -6.738 34.907 1.00 9.32 93 LYS A N 1
ATOM 791 C CA A LYS A 1 96 ? 8.636 -7.290 34.054 0.50 10.10 93 LYS A CA 1
ATOM 792 C CA B LYS A 1 96 ? 8.622 -7.275 34.056 0.50 10.07 93 LYS A CA 1
ATOM 793 C C . LYS A 1 96 ? 7.281 -7.317 34.754 1.00 9.52 93 LYS A C 1
ATOM 794 O O . LYS A 1 96 ? 6.356 -7.986 34.324 1.00 9.91 93 LYS A O 1
ATOM 805 N N . ASN A 1 97 ? 7.121 -6.529 35.791 1.00 7.47 94 ASN A N 1
ATOM 806 C CA . ASN A 1 97 ? 5.804 -6.437 36.421 1.00 8.52 94 ASN A CA 1
ATOM 807 C C . ASN A 1 97 ? 4.742 -5.863 35.487 1.00 7.88 94 ASN A C 1
ATOM 808 O O . ASN A 1 97 ? 5.038 -5.019 34.625 1.00 7.86 94 ASN A O 1
ATOM 813 N N . ILE A 1 98 ? 3.515 -6.311 35.684 1.00 7.84 95 ILE A N 1
ATOM 814 C CA . ILE A 1 98 ? 2.355 -5.800 34.992 1.00 5.73 95 ILE A CA 1
ATOM 815 C C . ILE A 1 98 ? 1.583 -4.963 35.971 1.00 8.40 95 ILE A C 1
ATOM 816 O O . ILE A 1 98 ? 1.218 -5.432 37.058 1.00 7.39 95 ILE A O 1
ATOM 821 N N . GLU A 1 99 ? 1.346 -3.712 35.630 1.00 7.08 96 GLU A N 1
ATOM 822 C CA . GLU A 1 99 ? 0.567 -2.780 36.475 1.00 8.08 96 GLU A CA 1
ATOM 823 C C . GLU A 1 99 ? -0.356 -2.042 35.583 1.00 7.04 96 GLU A C 1
ATOM 824 O O . GLU A 1 99 ? 0.089 -1.515 34.554 1.00 6.62 96 GLU A O 1
ATOM 830 N N . ASP A 1 100 ? -1.639 -1.932 35.944 1.00 7.78 97 ASP A N 1
ATOM 831 C CA . ASP A 1 100 ? -2.677 -1.324 35.078 1.00 8.07 97 ASP A CA 1
ATOM 832 C C . ASP A 1 100 ? -2.777 -2.010 33.744 1.00 8.31 97 ASP A C 1
ATOM 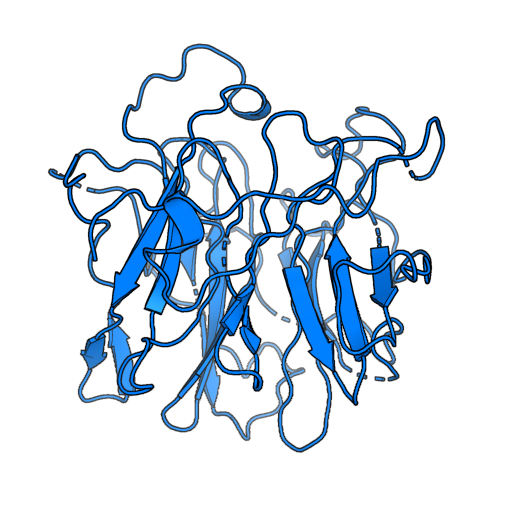833 O O . ASP A 1 100 ? -3.189 -1.421 32.740 1.00 9.54 97 ASP A O 1
ATOM 838 N N . ASP A 1 101 ? -2.510 -3.307 33.769 1.00 7.00 98 ASP A N 1
ATOM 839 C CA . ASP A 1 101 ? -2.692 -4.260 32.664 1.00 7.45 98 ASP A CA 1
ATOM 840 C C . ASP A 1 101 ? -1.528 -4.347 31.663 1.00 7.04 98 ASP A C 1
ATOM 841 O O . ASP A 1 101 ? -1.558 -5.126 30.728 1.00 8.03 98 ASP A O 1
ATOM 846 N N . THR A 1 102 ? -0.505 -3.535 31.899 1.00 6.74 99 THR A N 1
ATOM 847 C CA . THR A 1 102 ? 0.581 -3.361 30.979 1.00 4.92 99 THR A CA 1
ATOM 848 C C . THR A 1 102 ? 1.917 -3.409 31.702 1.00 5.65 99 THR A C 1
ATOM 849 O O . THR A 1 102 ? 1.991 -3.193 32.916 1.00 5.32 99 THR A O 1
ATOM 853 N N . PHE A 1 103 ? 2.973 -3.707 30.961 1.00 5.74 100 PHE A N 1
ATOM 854 C CA . PHE A 1 103 ? 4.324 -3.453 31.462 1.00 4.84 100 PHE A CA 1
ATOM 855 C C . PHE A 1 103 ? 4.489 -1.977 31.817 1.00 5.35 100 PHE A C 1
ATOM 856 O O . PHE A 1 103 ? 3.607 -1.152 31.564 1.00 5.67 100 PHE A O 1
ATOM 864 N N . ASN A 1 104 ? 5.637 -1.637 32.403 1.00 6.30 101 ASN A N 1
ATOM 865 C CA . ASN A 1 104 ? 5.865 -0.272 32.933 1.00 6.47 101 ASN A CA 1
ATOM 866 C C . ASN A 1 104 ? 7.017 0.404 32.220 1.00 5.66 101 ASN A C 1
ATOM 867 O O . ASN A 1 104 ? 7.782 1.147 32.840 1.00 6.67 101 ASN A O 1
ATOM 872 N N . HIS A 1 105 ? 7.079 0.226 30.916 1.00 5.60 102 HIS A N 1
ATOM 873 C CA . HIS A 1 105 ? 8.020 0.965 30.090 1.00 5.56 102 HIS A CA 1
ATOM 874 C C . HIS A 1 105 ? 7.952 2.469 30.271 1.00 5.84 102 HIS A C 1
ATOM 875 O O . HIS A 1 105 ? 6.870 3.039 30.485 1.00 4.76 102 HIS A O 1
ATOM 882 N N . ARG A 1 106 ? 9.124 3.086 30.128 1.00 5.43 103 ARG A N 1
ATOM 883 C CA . ARG A 1 106 ? 9.255 4.528 29.896 1.00 5.06 103 ARG A CA 1
ATOM 884 C C . ARG A 1 106 ? 10.127 4.676 28.683 1.00 5.22 103 ARG A C 1
ATOM 885 O O . ARG A 1 106 ? 10.693 3.734 28.159 1.00 5.32 103 ARG A O 1
ATOM 901 N N . PHE A 1 108 ? 13.299 6.606 26.496 1.00 5.44 105 PHE A N 1
ATOM 902 C CA . PHE A 1 108 ? 14.642 7.129 26.646 1.00 4.76 105 PHE A CA 1
ATOM 903 C C . PHE A 1 108 ? 15.222 7.473 25.301 1.00 5.74 105 PHE A C 1
ATOM 904 O O . PHE A 1 108 ? 14.683 7.082 24.236 1.00 5.41 105 PHE A O 1
ATOM 912 N N . VAL A 1 109 ? 16.348 8.163 25.332 1.00 5.74 106 VAL A N 1
ATOM 913 C CA . VAL A 1 109 ? 17.061 8.421 24.104 1.00 4.36 106 VAL A CA 1
ATOM 914 C C . VAL A 1 109 ? 18.561 8.426 24.410 1.00 4.84 106 VAL A C 1
ATOM 915 O O . VAL A 1 109 ? 18.969 8.935 25.461 1.00 6.65 106 VAL A O 1
ATOM 919 N N . ILE A 1 110 ? 19.352 7.863 23.507 1.00 4.71 107 ILE A N 1
ATOM 920 C CA . ILE A 1 110 ? 20.827 7.990 23.585 1.00 5.20 107 ILE A CA 1
ATOM 921 C C . ILE A 1 110 ? 21.256 8.848 22.394 1.00 5.28 107 ILE A C 1
ATOM 922 O O . ILE A 1 110 ? 20.667 8.811 21.330 1.00 5.96 107 ILE A O 1
ATOM 927 N N . GLN A 1 111 ? 22.284 9.678 22.592 1.00 5.96 108 GLN A N 1
ATOM 928 C CA . GLN A 1 111 ? 22.764 10.626 21.582 1.00 6.24 108 GLN A CA 1
ATOM 929 C C . GLN A 1 111 ? 24.229 10.282 21.229 1.00 5.72 108 GLN A C 1
ATOM 930 O O . GLN A 1 111 ? 25.031 9.943 22.117 1.00 5.65 108 GLN A O 1
ATOM 936 N N . ASN A 1 112 ? 24.601 10.421 19.975 1.00 6.73 109 ASN A N 1
ATOM 937 C CA . ASN A 1 112 ? 26.023 10.268 19.535 1.00 5.01 109 ASN A CA 1
ATOM 938 C C . ASN A 1 112 ? 26.312 11.446 18.601 1.00 5.25 109 ASN A C 1
ATOM 939 O O . ASN A 1 112 ? 25.743 11.524 17.510 1.00 6.89 109 ASN A O 1
ATOM 944 N N . GLU A 1 113 ? 27.157 12.370 19.069 1.00 6.40 110 GLU A N 1
ATOM 945 C CA . GLU A 1 113 ? 27.502 13.532 18.264 1.00 7.42 110 GLU A CA 1
ATOM 946 C C . GLU A 1 113 ? 28.577 13.263 17.191 1.00 7.93 110 GLU A C 1
ATOM 947 O O . GLU A 1 113 ? 28.842 14.125 16.352 1.00 9.31 110 GLU A O 1
ATOM 953 N N . ASN A 1 114 ? 29.185 12.097 17.227 1.00 7.73 111 ASN A N 1
ATOM 954 C CA . ASN A 1 114 ? 30.216 11.747 16.223 1.00 6.55 111 ASN A CA 1
ATOM 955 C C . ASN A 1 114 ? 29.536 11.458 14.895 1.00 7.64 111 ASN A C 1
ATOM 956 O O . ASN A 1 114 ? 28.406 10.923 14.857 1.00 8.21 111 ASN A O 1
ATOM 961 N N . GLU A 1 115 ? 30.190 11.778 13.794 1.00 7.53 112 GLU A N 1
ATOM 962 C CA . GLU A 1 115 ? 29.672 11.404 12.472 1.00 8.75 112 GLU A CA 1
ATOM 963 C C . GLU A 1 115 ? 29.359 9.933 12.301 1.00 7.85 112 GLU A C 1
ATOM 964 O O . GLU A 1 115 ? 28.429 9.549 11.577 1.00 8.21 112 GLU A O 1
ATOM 970 N N . ASN A 1 116 ? 30.142 9.100 12.945 1.00 6.59 113 ASN A N 1
ATOM 971 C CA . ASN A 1 116 ? 30.028 7.663 12.825 1.00 6.40 113 ASN A CA 1
ATOM 972 C C . ASN A 1 116 ? 29.297 7.084 14.047 1.00 6.71 113 ASN A C 1
ATOM 973 O O . ASN A 1 116 ? 29.822 7.074 15.169 1.00 6.75 113 ASN A O 1
ATOM 978 N N . PRO A 1 117 ? 28.071 6.575 13.869 1.00 5.54 114 PRO A N 1
ATOM 979 C CA . PRO A 1 117 ? 27.271 6.138 15.004 1.00 4.89 114 PRO A CA 1
ATOM 980 C C . PRO A 1 117 ? 27.730 4.871 15.627 1.00 7.05 114 PRO A C 1
ATOM 981 O O . PRO A 1 117 ? 27.222 4.465 16.670 1.00 7.62 114 PRO A O 1
ATOM 985 N N . PHE A 1 118 ? 28.717 4.220 15.008 1.00 6.92 115 PHE A N 1
ATOM 986 C CA . PHE A 1 118 ? 29.278 2.996 15.582 1.00 6.81 115 PHE A CA 1
ATOM 987 C C . PHE A 1 118 ? 30.390 3.290 16.604 1.00 8.23 115 PHE A C 1
ATOM 988 O O . PHE A 1 118 ? 30.813 2.373 17.349 1.00 8.73 115 PHE A O 1
ATOM 996 N N . THR A 1 119 ? 30.826 4.535 16.680 1.00 6.99 116 THR A N 1
ATOM 997 C CA . THR A 1 119 ? 31.793 4.918 17.676 1.00 8.29 116 THR A CA 1
ATOM 998 C C . THR A 1 119 ? 31.169 4.872 19.080 1.00 8.57 116 THR A C 1
ATOM 999 O O . THR A 1 119 ? 29.934 4.948 19.239 1.00 7.97 116 THR A O 1
ATOM 1003 N N . GLY A 1 120 ? 32.046 4.733 20.065 1.00 8.53 117 GLY A N 1
ATOM 1004 C CA . GLY A 1 120 ? 31.668 4.620 21.435 1.00 7.64 117 GLY A CA 1
ATOM 1005 C C . GLY A 1 120 ? 31.466 5.965 22.080 1.00 8.99 117 GLY A C 1
ATOM 1006 O O . GLY A 1 120 ? 32.115 6.319 23.059 1.00 9.74 117 GLY A O 1
ATOM 1007 N N . ASN A 1 121 ? 30.506 6.723 21.552 1.00 8.40 118 ASN A N 1
ATOM 1008 C CA . ASN A 1 121 ? 30.220 8.081 22.064 1.00 8.06 118 ASN A CA 1
ATOM 1009 C C . ASN A 1 121 ? 28.719 8.248 22.358 1.00 8.64 118 ASN A C 1
ATOM 1010 O O . ASN A 1 121 ? 28.230 9.358 22.310 1.00 7.84 118 ASN A O 1
ATOM 1015 N N . TRP A 1 122 ? 28.040 7.155 22.720 1.00 7.42 119 TRP A N 1
ATOM 1016 C CA . TRP A 1 122 ? 26.600 7.201 23.018 1.00 7.42 119 TRP A CA 1
ATOM 1017 C C . TRP A 1 122 ? 26.433 7.685 24.452 1.00 7.66 119 TRP A C 1
ATOM 1018 O O . TRP A 1 122 ? 26.932 7.042 25.421 1.00 8.99 119 TRP A O 1
ATOM 1029 N N . VAL A 1 123 ? 25.699 8.786 24.586 1.00 8.33 120 VAL A N 1
ATOM 1030 C CA A VAL A 1 123 ? 25.358 9.420 25.863 0.50 7.78 120 VAL A CA 1
ATOM 1031 C CA B VAL A 1 123 ? 25.371 9.377 25.874 0.50 8.33 120 VAL A CA 1
ATOM 1032 C C . VAL A 1 123 ? 23.871 9.235 26.167 1.00 7.90 120 VAL A C 1
ATOM 1033 O O . VAL A 1 123 ? 23.030 9.522 25.319 1.00 8.48 120 VAL A O 1
ATOM 1040 N N . GLU A 1 124 ? 23.569 8.793 27.391 1.00 8.02 121 GLU A N 1
ATOM 1041 C CA . GLU A 1 124 ? 22.192 8.679 27.855 1.00 7.26 121 GLU A CA 1
ATOM 1042 C C . GLU A 1 124 ? 21.697 10.037 28.254 1.00 7.80 121 GLU A C 1
ATOM 1043 O O . GLU A 1 124 ? 22.243 10.670 29.156 1.00 9.21 121 GLU A O 1
ATOM 1049 N N . LYS A 1 125 ? 20.658 10.518 27.573 1.00 7.73 122 LYS A N 1
ATOM 1050 C CA . LYS A 1 125 ? 19.976 11.729 27.985 1.00 9.18 122 LYS A CA 1
ATOM 1051 C C A LYS A 1 125 ? 18.987 11.510 29.064 0.60 9.42 122 LYS A C 1
ATOM 1052 C C B LYS A 1 125 ? 18.972 11.312 29.091 0.40 8.69 122 LYS A C 1
ATOM 1053 O O A LYS A 1 125 ? 18.480 12.470 29.632 0.60 10.94 122 LYS A O 1
ATOM 1054 O O B LYS A 1 125 ? 18.701 10.135 29.277 0.40 8.67 122 LYS A O 1
ATOM 1060 N N A GLY A 1 126 ? 18.724 10.247 29.347 0.60 8.95 123 GLY A N 1
ATOM 1061 N N B GLY A 1 126 ? 18.418 12.241 29.855 0.40 8.45 123 GLY A N 1
ATOM 1062 C CA A GLY A 1 126 ? 17.749 9.866 30.299 0.60 8.10 123 GLY A CA 1
ATOM 1063 C CA B GLY A 1 126 ? 17.471 11.839 30.900 0.40 6.93 123 GLY A CA 1
ATOM 1064 C C A GLY A 1 126 ? 16.407 9.735 29.669 0.60 8.43 123 GLY A C 1
ATOM 1065 C C B GLY A 1 126 ? 16.198 11.257 30.263 0.40 7.19 123 GLY A C 1
ATOM 1066 O O A GLY A 1 126 ? 16.252 9.530 28.370 0.60 8.25 123 GLY A O 1
ATOM 1067 O O B GLY A 1 126 ? 15.912 11.613 29.129 0.40 6.31 123 GLY A O 1
ATOM 1068 N N A ARG A 1 127 ? 15.494 9.873 30.657 0.60 9.91 124 ARG A N 1
ATOM 1069 N N B ARG A 1 127 ? 15.447 10.372 30.955 0.40 7.73 124 ARG A N 1
ATOM 1070 C CA . ARG A 1 127 ? 14.129 9.731 30.452 1.00 8.32 124 ARG A CA 1
ATOM 1071 C C . ARG A 1 127 ? 13.420 10.867 29.822 1.00 7.44 124 ARG A C 1
ATOM 1072 O O . ARG A 1 127 ? 13.452 11.977 30.366 1.00 9.29 124 ARG A O 1
ATOM 1080 N N . ILE A 1 128 ? 12.732 10.607 28.723 1.00 6.16 125 ILE A N 1
ATOM 1081 C CA . ILE A 1 128 ? 11.911 11.637 28.118 1.00 4.95 125 ILE A CA 1
ATOM 1082 C C . ILE A 1 128 ? 10.568 11.702 28.825 1.00 6.71 125 ILE A C 1
ATOM 1083 O O . ILE A 1 128 ? 9.749 10.802 28.719 1.00 7.92 125 ILE A O 1
ATOM 1088 N N . LYS A 1 129 ? 10.383 12.745 29.622 1.00 6.34 126 LYS A N 1
ATOM 1089 C CA . LYS A 1 129 ? 9.209 12.871 30.448 1.00 8.56 126 LYS A CA 1
ATOM 1090 C C . LYS A 1 129 ? 8.021 13.419 29.665 1.00 6.68 126 LYS A C 1
ATOM 1091 O O . LYS A 1 129 ? 8.190 14.282 28.821 1.00 7.21 126 LYS A O 1
ATOM 1097 N N . THR A 1 130 ? 6.844 12.897 29.974 1.00 6.32 127 THR A N 1
ATOM 1098 C CA . THR A 1 130 ? 5.569 13.416 29.452 1.00 7.31 127 THR A CA 1
ATOM 1099 C C . THR A 1 130 ? 4.744 13.908 30.669 1.00 6.28 127 THR A C 1
ATOM 1100 O O . THR A 1 130 ? 5.214 13.933 31.797 1.00 7.98 127 THR A O 1
ATOM 1104 N N . ALA A 1 131 ? 3.534 14.333 30.408 1.00 6.25 128 ALA A N 1
ATOM 1105 C CA . ALA A 1 131 ? 2.707 14.899 31.439 1.00 5.73 128 ALA A CA 1
ATOM 1106 C C . ALA A 1 131 ? 2.208 13.963 32.498 1.00 6.10 128 ALA A C 1
ATOM 1107 O O . ALA A 1 131 ? 1.716 14.429 33.564 1.00 8.19 128 ALA A O 1
ATOM 1109 N N . TRP A 1 132 ? 2.364 12.660 32.317 1.00 5.76 129 TRP A N 1
ATOM 1110 C CA . TRP A 1 132 ? 2.078 11.705 33.370 1.00 7.09 129 TRP A CA 1
ATOM 1111 C C . TRP A 1 132 ? 2.943 10.449 33.204 1.00 5.55 129 TRP A C 1
ATOM 1112 O O . TRP A 1 132 ? 3.568 10.261 32.184 1.00 7.52 129 TRP A O 1
ATOM 1123 N N . GLU A 1 133 ? 2.979 9.598 34.224 1.00 7.82 130 GLU A N 1
ATOM 1124 C CA A GLU A 1 133 ? 3.854 8.427 34.188 0.50 8.34 130 GLU A CA 1
ATOM 1125 C CA B GLU A 1 133 ? 3.825 8.415 34.242 0.50 8.70 130 GLU A CA 1
ATOM 1126 C C . GLU A 1 133 ? 2.991 7.167 34.089 1.00 7.21 130 GLU A C 1
ATOM 1127 O O . GLU A 1 133 ? 2.155 6.896 34.943 1.00 8.97 130 GLU A O 1
ATOM 1138 N N . SER A 1 134 ? 3.239 6.381 33.039 1.00 6.11 131 SER A N 1
ATOM 1139 C CA . SER A 1 134 ? 2.554 5.143 32.749 1.00 5.29 131 SER A CA 1
ATOM 1140 C C . SER A 1 134 ? 3.321 4.516 31.597 1.00 4.73 131 SER A C 1
ATOM 1141 O O . SER A 1 134 ? 4.160 5.211 30.956 1.00 5.37 131 SER A O 1
ATOM 1144 N N . PHE A 1 135 ? 2.988 3.278 31.262 1.00 4.48 132 PHE A N 1
ATOM 1145 C CA . PHE A 1 135 ? 3.464 2.589 30.091 1.00 3.94 132 PHE A CA 1
ATOM 1146 C C . PHE A 1 135 ? 3.547 3.522 28.878 1.00 4.41 132 PHE A C 1
ATOM 1147 O O . PHE A 1 135 ? 2.561 4.024 28.406 1.00 5.19 132 PHE A O 1
ATOM 1155 N N . SER A 1 136 ? 4.765 3.651 28.373 1.00 3.84 133 SER A N 1
ATOM 1156 C CA . SER A 1 136 ? 5.088 4.555 27.278 1.00 4.27 133 SER A CA 1
ATOM 1157 C C . SER A 1 136 ? 6.180 3.902 26.449 1.00 3.99 133 SER A C 1
ATOM 1158 O O . SER A 1 136 ? 7.154 3.389 26.993 1.00 3.61 133 SER A O 1
ATOM 1161 N N . LEU A 1 137 ? 6.046 3.975 25.137 1.00 3.99 134 LEU A N 1
ATOM 1162 C CA . LEU A 1 137 ? 6.913 3.263 24.222 1.00 2.94 134 LEU A CA 1
ATOM 1163 C C . LEU A 1 137 ? 6.744 3.744 22.785 1.00 3.12 134 LEU A C 1
ATOM 1164 O O . LEU A 1 137 ? 5.816 4.516 22.434 1.00 4.51 134 LEU A O 1
ATOM 1169 N N . ASP A 1 138 ? 7.642 3.258 21.926 1.00 3.82 135 ASP A N 1
ATOM 1170 C CA . ASP A 1 138 ? 7.505 3.361 20.487 1.00 4.28 135 ASP A CA 1
ATOM 1171 C C . ASP A 1 138 ? 7.520 4.789 19.964 1.00 2.96 135 ASP A C 1
ATOM 1172 O O . ASP A 1 138 ? 6.927 5.112 18.945 1.00 5.31 135 ASP A O 1
ATOM 1177 N N . ALA A 1 139 ? 8.340 5.618 20.582 1.00 3.77 136 ALA A N 1
ATOM 1178 C CA . ALA A 1 139 ? 8.438 6.991 20.085 1.00 3.39 136 ALA A CA 1
ATOM 1179 C C . ALA A 1 139 ? 9.111 7.113 18.736 1.00 3.98 136 ALA A C 1
ATOM 1180 O O . ALA A 1 139 ? 10.087 6.427 18.419 1.00 4.74 136 ALA A O 1
ATOM 1182 N N . THR A 1 140 ? 8.576 8.036 17.951 1.00 3.28 137 THR A N 1
ATOM 1183 C CA . THR A 1 140 ? 9.170 8.466 16.705 1.00 3.84 137 THR A CA 1
ATOM 1184 C C . THR A 1 140 ? 9.143 9.991 16.644 1.00 3.14 137 THR A C 1
ATOM 1185 O O . THR A 1 140 ? 8.546 10.640 17.481 1.00 4.48 137 THR A O 1
ATOM 1189 N N . ILE A 1 141 ? 9.811 10.530 15.647 1.00 5.05 138 ILE A N 1
ATOM 1190 C CA A ILE A 1 141 ? 10.020 11.971 15.475 0.60 5.80 138 ILE A CA 1
ATOM 1191 C CA B ILE A 1 141 ? 9.901 11.975 15.495 0.40 5.21 138 ILE A CA 1
ATOM 1192 C C . ILE A 1 141 ? 9.721 12.379 14.037 1.00 6.02 138 ILE A C 1
ATOM 1193 O O . ILE A 1 141 ? 9.972 11.576 13.084 1.00 6.73 138 ILE A O 1
ATOM 1202 N N . PHE A 1 142 ? 9.229 13.599 13.857 1.00 6.49 139 PHE A N 1
ATOM 1203 C CA . PHE A 1 142 ? 9.156 14.222 12.524 1.00 6.37 139 PHE A CA 1
ATOM 1204 C C . PHE A 1 142 ? 9.249 15.730 12.696 1.00 8.01 139 PHE A C 1
ATOM 1205 O O . PHE A 1 142 ? 9.072 16.264 13.770 1.00 5.99 139 PHE A O 1
ATOM 1213 N N . GLU A 1 143 ? 9.576 16.378 11.573 1.00 9.21 140 GLU A N 1
ATOM 1214 C CA A GLU A 1 143 ? 9.759 17.815 11.501 0.60 10.44 140 GLU A CA 1
ATOM 1215 C CA B GLU A 1 143 ? 9.755 17.807 11.514 0.40 10.24 140 GLU A CA 1
ATOM 1216 C C . GLU A 1 143 ? 8.765 18.360 10.505 1.00 9.94 140 GLU A C 1
ATOM 1217 O O . GLU A 1 143 ? 8.497 17.725 9.473 1.00 10.61 140 GLU A O 1
ATOM 1228 N N . HIS A 1 144 ? 8.224 19.531 10.804 1.00 9.95 141 HIS A N 1
ATOM 1229 C CA . HIS A 1 144 ? 7.378 20.252 9.857 1.00 10.30 141 HIS A CA 1
ATOM 1230 C C . HIS A 1 144 ? 7.491 21.723 10.162 1.00 11.28 141 HIS A C 1
ATOM 1231 O O . HIS A 1 144 ? 7.353 22.124 11.309 1.00 10.90 141 HIS A O 1
ATOM 1238 N N . ASN A 1 145 ? 7.789 22.514 9.126 1.00 12.50 142 ASN A N 1
ATOM 1239 C CA . ASN A 1 145 ? 7.977 23.950 9.267 1.00 15.59 142 ASN A CA 1
ATOM 1240 C C . ASN A 1 145 ? 8.858 24.329 10.434 1.00 15.06 142 ASN A C 1
ATOM 1241 O O . ASN A 1 145 ? 8.519 25.209 11.199 1.00 16.01 142 ASN A O 1
ATOM 1246 N N . GLU A 1 146 ? 10.030 23.687 10.488 1.00 15.04 143 GLU A N 1
ATOM 1247 C CA . GLU A 1 146 ? 11.099 23.958 11.430 1.00 15.47 143 GLU A CA 1
ATOM 1248 C C . GLU A 1 146 ? 10.736 23.643 12.868 1.00 15.26 143 GLU A C 1
ATOM 1249 O O . GLU A 1 146 ? 11.455 24.015 13.796 1.00 16.71 143 GLU A O 1
ATOM 1255 N N . LYS A 1 147 ? 9.605 22.981 13.068 1.00 11.93 144 LYS A N 1
ATOM 1256 C CA . LYS A 1 147 ? 9.243 22.506 14.397 1.00 10.11 144 LYS A CA 1
ATOM 1257 C C . LYS A 1 147 ? 9.458 21.000 14.476 1.00 9.56 144 LYS A C 1
ATOM 1258 O O . LYS A 1 147 ? 9.269 20.307 13.500 1.00 10.49 144 LYS A O 1
ATOM 1264 N N . LEU A 1 148 ? 9.818 20.498 15.650 1.00 7.74 145 LEU A N 1
ATOM 1265 C CA . LEU A 1 148 ? 10.159 19.099 15.853 1.00 6.76 145 LEU A CA 1
ATOM 1266 C C . LEU A 1 148 ? 9.058 18.469 16.728 1.00 5.34 145 LEU A C 1
ATOM 1267 O O . LEU A 1 148 ? 8.710 19.016 17.806 1.00 6.21 145 LEU A O 1
ATOM 1272 N N . TYR A 1 149 ? 8.505 17.373 16.250 1.00 5.15 146 TYR A N 1
ATOM 1273 C CA . TYR A 1 149 ? 7.392 16.710 16.897 1.00 4.63 146 TYR A CA 1
ATOM 1274 C C . TYR A 1 149 ? 7.758 15.309 17.376 1.00 4.83 146 TYR A C 1
ATOM 1275 O O . TYR A 1 149 ? 8.483 14.580 16.667 1.00 6.26 146 TYR A O 1
ATOM 1284 N N . TYR A 1 150 ? 7.223 14.947 18.511 1.00 3.93 147 TYR A N 1
ATOM 1285 C CA . TYR A 1 150 ? 7.412 13.645 19.120 1.00 3.93 147 TYR A CA 1
ATOM 1286 C C . TYR A 1 150 ? 6.071 12.923 19.074 1.00 4.82 147 TYR A C 1
ATOM 1287 O O . TYR A 1 150 ? 5.066 13.497 19.498 1.00 4.73 147 TYR A O 1
ATOM 1296 N N . VAL A 1 151 ? 6.035 11.692 18.549 1.00 3.98 148 VAL A N 1
ATOM 1297 C CA . VAL A 1 151 ? 4.816 10.933 18.421 1.00 4.22 148 VAL A CA 1
ATOM 1298 C C . VAL A 1 151 ? 5.069 9.553 19.080 1.00 3.98 148 VAL A C 1
ATOM 1299 O O . VAL A 1 151 ? 6.098 8.888 18.813 1.00 4.60 148 VAL A O 1
ATOM 1303 N N . TRP A 1 152 ? 4.178 9.126 19.969 1.00 4.47 149 TRP A N 1
ATOM 1304 C CA . TRP A 1 152 ? 4.478 7.967 20.803 1.00 3.38 149 TRP A CA 1
ATOM 1305 C C . TRP A 1 152 ? 3.259 7.295 21.279 1.00 3.25 149 TRP A C 1
ATOM 1306 O O . TRP A 1 152 ? 2.148 7.833 21.089 1.00 4.14 149 TRP A O 1
ATOM 1317 N N . ALA A 1 153 ? 3.412 6.111 21.865 1.00 2.66 150 ALA A N 1
ATOM 1318 C CA . ALA A 1 153 ? 2.291 5.360 22.478 1.00 3.15 150 ALA A CA 1
ATOM 1319 C C . ALA A 1 153 ? 2.360 5.428 23.986 1.00 3.50 150 ALA A C 1
ATOM 1320 O O . ALA A 1 153 ? 3.456 5.213 24.559 1.00 3.63 150 ALA A O 1
ATOM 1322 N N . GLN A 1 154 ? 1.239 5.731 24.620 1.00 4.79 151 GLN A N 1
ATOM 1323 C CA . GLN A 1 154 ? 1.216 5.757 26.081 1.00 3.84 151 GLN A CA 1
ATOM 1324 C C . GLN A 1 154 ? -0.146 5.382 26.618 1.00 5.12 151 GLN A C 1
ATOM 1325 O O . GLN A 1 154 ? -1.159 5.720 25.998 1.00 4.66 151 GLN A O 1
ATOM 1331 N N . GLN A 1 155 ? -0.174 4.743 27.780 1.00 4.29 152 GLN A N 1
ATOM 1332 C CA . GLN A 1 155 ? -1.438 4.443 28.438 1.00 4.47 152 GLN A CA 1
ATOM 1333 C C . GLN A 1 155 ? -1.993 5.633 29.207 1.00 4.65 152 GLN A C 1
ATOM 1334 O O . GLN A 1 155 ? -1.267 6.353 29.871 1.00 5.44 152 GLN A O 1
ATOM 1340 N N . ASP A 1 156 ? -3.312 5.765 29.224 1.00 3.62 153 ASP A N 1
ATOM 1341 C CA . ASP A 1 156 ? -4.005 6.737 30.135 1.00 5.52 153 ASP A CA 1
ATOM 1342 C C . ASP A 1 156 ? -5.031 5.935 30.915 1.00 6.08 153 ASP A C 1
ATOM 1343 O O . ASP A 1 156 ? -5.860 5.268 30.311 1.00 6.08 153 ASP A O 1
ATOM 1348 N N . ILE A 1 157 ? -4.949 5.962 32.244 1.00 8.10 154 ILE A N 1
ATOM 1349 C CA . ILE A 1 157 ? -5.844 5.124 33.073 1.00 8.76 154 ILE A CA 1
ATOM 1350 C C . ILE A 1 157 ? -7.308 5.435 32.814 1.00 8.90 154 ILE A C 1
ATOM 1351 O O . ILE A 1 157 ? -8.175 4.590 33.062 1.00 9.77 154 ILE A O 1
ATOM 1356 N N . ASN A 1 158 ? -7.589 6.654 32.338 1.00 8.13 155 ASN A N 1
ATOM 1357 C CA . ASN A 1 158 ? -8.954 7.077 32.087 1.00 9.54 155 ASN A CA 1
ATOM 1358 C C . ASN A 1 158 ? -9.415 6.870 30.656 1.00 8.86 155 ASN A C 1
ATOM 1359 O O . ASN A 1 158 ? -10.542 7.289 30.311 1.00 10.68 155 ASN A O 1
ATOM 1364 N N . ILE A 1 159 ? -8.614 6.189 29.839 1.00 6.96 156 ILE A N 1
ATOM 1365 C CA . ILE A 1 159 ? -8.994 5.816 28.487 1.00 7.58 156 ILE A CA 1
ATOM 1366 C C . ILE A 1 159 ? -8.831 4.318 28.384 1.00 7.24 156 ILE A C 1
ATOM 1367 O O . ILE A 1 159 ? -7.773 3.754 28.716 1.00 6.76 156 ILE A O 1
ATOM 1372 N N . LYS A 1 160 ? -9.877 3.629 27.941 1.00 7.71 157 LYS A N 1
ATOM 1373 C CA A LYS A 1 160 ? -9.866 2.182 27.874 0.60 8.76 157 LYS A CA 1
ATOM 1374 C CA B LYS A 1 160 ? -9.859 2.185 27.879 0.40 8.39 157 LYS A CA 1
ATOM 1375 C C . LYS A 1 160 ? -8.698 1.635 27.023 1.00 7.93 157 LYS A C 1
ATOM 1376 O O . LYS A 1 160 ? -8.449 2.123 25.910 1.00 8.76 157 LYS A O 1
ATOM 1387 N N . GLY A 1 161 ? -8.015 0.617 27.536 1.00 6.79 158 GLY A N 1
ATOM 1388 C CA . GLY A 1 161 ? -7.000 -0.094 26.782 1.00 7.46 158 GLY A CA 1
ATOM 1389 C C . GLY A 1 161 ? -5.576 0.156 27.262 1.00 6.96 158 GLY A C 1
ATOM 1390 O O . GLY A 1 161 ? -5.340 0.799 28.299 1.00 7.49 158 GLY A O 1
ATOM 1391 N N . HIS A 1 162 ? -4.630 -0.351 26.491 1.00 6.44 159 HIS A N 1
ATOM 1392 C CA . HIS A 1 162 ? -3.201 -0.399 26.849 1.00 6.30 159 HIS A CA 1
ATOM 1393 C C . HIS A 1 162 ? -2.400 0.796 26.386 1.00 5.00 159 HIS A C 1
ATOM 1394 O O . HIS A 1 162 ? -1.403 1.127 27.059 1.00 6.32 159 HIS A O 1
ATOM 1401 N N . SER A 1 163 ? -2.794 1.491 25.325 1.00 4.51 160 SER A N 1
ATOM 1402 C CA . SER A 1 163 ? -1.984 2.577 24.808 1.00 5.48 160 SER A CA 1
ATOM 1403 C C . SER A 1 163 ? -2.696 3.303 23.720 1.00 4.54 160 SER A C 1
ATOM 1404 O O . SER A 1 163 ? -3.389 2.667 22.898 1.00 4.84 160 SER A O 1
ATOM 1407 N N . ASN A 1 164 ? -2.525 4.628 23.700 1.00 4.48 161 ASN A N 1
ATOM 1408 C CA . ASN A 1 164 ? -3.048 5.543 22.688 1.00 4.04 161 ASN A CA 1
ATOM 1409 C C . ASN A 1 164 ? -1.851 6.196 22.015 1.00 4.87 161 ASN A C 1
ATOM 1410 O O . ASN A 1 164 ? -0.719 6.200 22.539 1.00 4.87 161 ASN A O 1
ATOM 1415 N N . ILE A 1 165 ? -2.109 6.797 20.835 1.00 4.88 162 ILE A N 1
ATOM 1416 C CA . ILE A 1 165 ? -1.073 7.562 20.131 1.00 4.89 162 ILE A CA 1
ATOM 1417 C C . ILE A 1 165 ? -1.190 9.040 20.488 1.00 5.48 162 ILE A C 1
ATOM 1418 O O . ILE A 1 165 ? -2.284 9.645 20.417 1.00 4.74 162 ILE A O 1
ATOM 1423 N N . TYR A 1 166 ? -0.057 9.654 20.874 1.00 4.53 163 TYR A N 1
ATOM 1424 C CA . TYR A 1 166 ? 0.012 11.047 21.192 1.00 4.27 163 TYR A CA 1
ATOM 1425 C C . TYR A 1 166 ? 1.039 11.774 20.303 1.00 2.89 163 TYR A C 1
ATOM 1426 O O . TYR A 1 166 ? 2.006 11.161 19.816 1.00 3.73 163 TYR A O 1
ATOM 1435 N N . ILE A 1 167 ? 0.819 13.081 20.137 1.00 4.82 164 ILE A N 1
ATOM 1436 C CA . ILE A 1 167 ? 1.794 14.020 19.565 1.00 4.11 164 ILE A CA 1
ATOM 1437 C C . ILE A 1 167 ? 2.078 15.145 20.530 1.00 4.23 164 ILE A C 1
ATOM 1438 O O . ILE A 1 167 ? 1.213 15.543 21.300 1.00 4.97 164 ILE A O 1
ATOM 1443 N N . ALA A 1 168 ? 3.306 15.660 20.482 1.00 4.46 165 ALA A N 1
ATOM 1444 C CA . ALA A 1 168 ? 3.708 16.831 21.228 1.00 5.51 165 ALA A CA 1
ATOM 1445 C C . ALA A 1 168 ? 4.788 17.539 20.481 1.00 4.56 165 ALA A C 1
ATOM 1446 O O . ALA A 1 168 ? 5.523 16.908 19.720 1.00 5.66 165 ALA A O 1
ATOM 1448 N N . GLU A 1 169 ? 4.947 18.837 20.724 1.00 6.77 166 GLU A N 1
ATOM 1449 C CA . GLU A 1 169 ? 6.086 19.529 20.119 1.00 6.29 166 GLU A CA 1
ATOM 1450 C C . GLU A 1 169 ? 7.275 19.473 21.079 1.00 8.12 166 GLU A C 1
ATOM 1451 O O . GLU A 1 169 ? 7.102 19.498 22.301 1.00 7.41 166 GLU A O 1
ATOM 1465 N N . GLU A 1 171 ? 11.108 20.830 22.601 1.00 7.35 168 GLU A N 1
ATOM 1466 C CA . GLU A 1 171 ? 12.094 21.887 22.810 1.00 8.97 168 GLU A CA 1
ATOM 1467 C C . GLU A 1 171 ? 13.429 21.507 22.190 1.00 7.59 168 GLU A C 1
ATOM 1468 O O . GLU A 1 171 ? 14.120 22.367 21.622 1.00 8.51 168 GLU A O 1
ATOM 1474 N N . ASN A 1 172 ? 13.812 20.236 22.325 1.00 7.29 169 ASN A N 1
ATOM 1475 C CA . ASN A 1 172 ? 15.032 19.692 21.798 1.00 7.53 169 ASN A CA 1
ATOM 1476 C C . ASN A 1 172 ? 14.810 18.153 21.640 1.00 7.17 169 ASN A C 1
ATOM 1477 O O . ASN A 1 172 ? 13.734 17.673 21.995 1.00 6.14 169 ASN A O 1
ATOM 1482 N N . PRO A 1 173 ? 15.773 17.418 21.064 1.00 7.31 170 PRO A N 1
ATOM 1483 C CA . PRO A 1 173 ? 15.508 16.027 20.759 1.00 6.76 170 PRO A CA 1
ATOM 1484 C C . PRO A 1 173 ? 15.263 15.093 21.963 1.00 6.17 170 PRO A C 1
ATOM 1485 O O . PRO A 1 173 ? 14.935 13.913 21.734 1.00 7.17 170 PRO A O 1
ATOM 1489 N N . TRP A 1 174 ? 15.387 15.592 23.200 1.00 6.63 171 TRP A N 1
ATOM 1490 C CA . TRP A 1 174 ? 15.107 14.824 24.376 1.00 6.13 171 TRP A CA 1
ATOM 1491 C C . TRP A 1 174 ? 14.101 15.416 25.344 1.00 6.38 171 TRP A C 1
ATOM 1492 O O . TRP A 1 174 ? 13.922 14.901 26.442 1.00 7.36 171 TRP A O 1
ATOM 1503 N N . THR A 1 175 ? 13.422 16.494 24.907 1.00 6.53 172 THR A N 1
ATOM 1504 C CA . THR A 1 175 ? 12.602 17.305 25.805 1.00 7.25 172 THR A CA 1
ATOM 1505 C C . THR A 1 175 ? 11.350 17.810 25.105 1.00 7.67 172 THR A C 1
ATOM 1506 O O . THR A 1 175 ? 11.427 18.456 24.081 1.00 7.38 172 THR A O 1
ATOM 1510 N N . LEU A 1 176 ? 10.184 17.506 25.672 1.00 7.52 173 LEU A N 1
ATOM 1511 C CA A LEU A 1 176 ? 8.898 18.026 25.200 0.60 7.88 173 LEU A CA 1
ATOM 1512 C CA B LEU A 1 176 ? 8.886 18.018 25.204 0.40 8.04 173 LEU A CA 1
ATOM 1513 C C . LEU A 1 176 ? 8.644 19.395 25.747 1.00 8.42 173 LEU A C 1
ATOM 1514 O O . LEU A 1 176 ? 9.167 19.747 26.803 1.00 10.38 173 LEU A O 1
ATOM 1523 N N . LYS A 1 177 ? 7.889 20.191 25.002 1.00 7.85 174 LYS A N 1
ATOM 1524 C CA . LYS A 1 177 ? 7.480 21.517 25.489 1.00 7.64 174 LYS A CA 1
ATOM 1525 C C . LYS A 1 177 ? 5.974 21.759 25.496 1.00 8.25 174 LYS A C 1
ATOM 1526 O O . LYS A 1 177 ? 5.530 22.868 25.762 1.00 9.16 174 LYS A O 1
ATOM 1532 N N . THR A 1 178 ? 5.209 20.736 25.145 1.00 7.26 175 THR A N 1
ATOM 1533 C CA . THR A 1 178 ? 3.745 20.787 25.216 1.00 7.00 175 THR A CA 1
ATOM 1534 C C . THR A 1 178 ? 3.217 19.573 25.914 1.00 7.29 175 THR A C 1
ATOM 1535 O O . THR A 1 178 ? 3.913 18.567 26.049 1.00 7.79 175 THR A O 1
ATOM 1539 N N . LYS A 1 179 ? 1.963 19.651 26.314 1.00 7.21 176 LYS A N 1
ATOM 1540 C CA . LYS A 1 179 ? 1.261 18.475 26.778 1.00 6.16 176 LYS A CA 1
ATOM 1541 C C . LYS A 1 179 ? 1.145 17.476 25.635 1.00 5.62 176 LYS A C 1
ATOM 1542 O O . LYS A 1 179 ? 1.171 17.817 24.446 1.00 6.15 176 LYS A O 1
ATOM 1548 N N . PRO A 1 180 ? 0.886 16.233 25.989 1.00 5.55 177 PRO A N 1
ATOM 1549 C CA . PRO A 1 180 ? 0.481 15.243 24.947 1.00 5.13 177 PRO A CA 1
ATOM 1550 C C . PRO A 1 180 ? -0.915 15.534 24.387 1.00 6.54 177 PRO A C 1
ATOM 1551 O O . PRO A 1 180 ? -1.835 15.831 25.152 1.00 7.31 177 PRO A O 1
ATOM 1555 N N . VAL A 1 181 ? -1.036 15.398 23.064 1.00 5.41 178 VAL A N 1
ATOM 1556 C CA . VAL A 1 181 ? -2.316 15.492 22.407 1.00 5.08 178 VAL A CA 1
ATOM 1557 C C . VAL A 1 181 ? -2.676 14.122 21.870 1.00 5.42 178 VAL A C 1
ATOM 1558 O O . VAL A 1 181 ? -1.980 13.583 21.039 1.00 4.83 178 VAL A O 1
ATOM 1570 N N . LEU A 1 183 ? -4.286 11.456 19.640 1.00 4.64 180 LEU A N 1
ATOM 1571 C CA . LEU A 1 183 ? -4.750 11.407 18.234 1.00 4.85 180 LEU A CA 1
ATOM 1572 C C . LEU A 1 183 ? -5.597 10.192 17.955 1.00 4.53 180 LEU A C 1
ATOM 1573 O O . LEU A 1 183 ? -6.492 10.266 17.128 1.00 6.60 180 LEU A O 1
ATOM 1578 N N . THR A 1 184 ? -5.329 9.034 18.586 1.00 4.23 181 THR A N 1
ATOM 1579 C CA . THR A 1 184 ? -6.146 7.842 18.417 1.00 4.34 181 THR A CA 1
ATOM 1580 C C . THR A 1 184 ? -6.045 7.030 19.675 1.00 3.75 181 THR A C 1
ATOM 1581 O O . THR A 1 184 ? -5.008 7.009 20.354 1.00 4.66 181 THR A O 1
ATOM 1585 N N . LYS A 1 185 ? -7.137 6.354 19.957 1.00 4.09 182 LYS A N 1
ATOM 1586 C CA . LYS A 1 185 ? -7.222 5.329 20.994 1.00 4.38 182 LYS A CA 1
ATOM 1587 C C . LYS A 1 185 ? -7.816 4.065 20.352 1.00 4.62 182 LYS A C 1
ATOM 1588 O O . LYS A 1 185 ? -8.584 4.158 19.406 1.00 6.10 182 LYS A O 1
ATOM 1594 N N . PRO A 1 186 ? -7.511 2.883 20.903 1.00 5.25 183 PRO A N 1
ATOM 1595 C CA . PRO A 1 186 ? -8.039 1.644 20.350 1.00 5.25 183 PRO A CA 1
ATOM 1596 C C . PRO A 1 186 ? -9.541 1.576 20.639 1.00 6.24 183 PRO A C 1
ATOM 1597 O O . PRO A 1 186 ? -10.002 1.792 21.758 1.00 7.57 183 PRO A O 1
ATOM 1601 N N . GLU A 1 187 ? -10.326 1.249 19.607 1.00 6.16 184 GLU A N 1
ATOM 1602 C CA . GLU A 1 187 ? -11.766 1.251 19.749 1.00 7.62 184 GLU A CA 1
ATOM 1603 C C . GLU A 1 187 ? -12.497 0.485 18.668 1.00 7.40 184 GLU A C 1
ATOM 1604 O O . GLU A 1 187 ? -13.549 -0.117 18.962 1.00 7.59 184 GLU A O 1
ATOM 1610 N N . LEU A 1 188 ? -11.998 0.522 17.427 1.00 7.47 185 LEU A N 1
ATOM 1611 C CA . LEU A 1 188 ? -12.626 -0.211 16.328 1.00 6.67 185 LEU A CA 1
ATOM 1612 C C . LEU A 1 188 ? -12.376 -1.686 16.479 1.00 7.16 185 LEU A C 1
ATOM 1613 O O . LEU A 1 188 ? -11.429 -2.125 17.152 1.00 7.11 185 LEU A O 1
ATOM 1618 N N . GLU A 1 189 ? -13.266 -2.515 15.893 1.00 7.67 186 GLU A N 1
ATOM 1619 C CA . GLU A 1 189 ? -13.156 -3.939 16.129 1.00 9.23 186 GLU A CA 1
ATOM 1620 C C . GLU A 1 189 ? -11.802 -4.552 15.783 1.00 7.72 186 GLU A C 1
ATOM 1621 O O . GLU A 1 189 ? -11.336 -5.505 16.461 1.00 9.28 186 GLU A O 1
ATOM 1627 N N . TRP A 1 190 ? -11.156 -4.001 14.772 1.00 7.54 187 TRP A N 1
ATOM 1628 C CA . TRP A 1 190 ? -9.865 -4.506 14.364 1.00 7.31 187 TRP A CA 1
ATOM 1629 C C . TRP A 1 190 ? -8.676 -3.967 15.173 1.00 5.64 187 TRP A C 1
ATOM 1630 O O . TRP A 1 190 ? -7.512 -4.387 14.962 1.00 6.58 187 TRP A O 1
ATOM 1641 N N . GLU A 1 191 ? -8.953 -3.087 16.139 1.00 6.08 188 GLU A N 1
ATOM 1642 C CA . GLU A 1 191 ? -7.946 -2.519 17.020 1.00 6.06 188 GLU A CA 1
ATOM 1643 C C . GLU A 1 191 ? -7.858 -3.168 18.398 1.00 4.96 188 GLU A C 1
ATOM 1644 O O . GLU A 1 191 ? -6.956 -2.858 19.189 1.00 5.69 188 GLU A O 1
ATOM 1650 N N . ILE A 1 192 ? -8.847 -4.012 18.699 1.00 6.26 189 ILE A N 1
ATOM 1651 C CA . ILE A 1 192 ? -9.119 -4.521 20.062 1.00 6.70 189 ILE A CA 1
ATOM 1652 C C . ILE A 1 192 ? -9.092 -6.047 20.169 1.00 7.91 189 ILE A C 1
ATOM 1653 O O . ILE A 1 192 ? -9.504 -6.620 21.202 1.00 8.40 189 ILE A O 1
ATOM 1658 N N . LYS A 1 193 ? -8.550 -6.721 19.151 1.00 8.24 190 LYS A N 1
ATOM 1659 C CA . LYS A 1 193 ? -8.418 -8.176 19.163 1.00 8.31 190 LYS A CA 1
ATOM 1660 C C . LYS A 1 193 ? -7.252 -8.631 20.019 1.00 8.29 190 LYS A C 1
ATOM 1661 O O . LYS A 1 193 ? -6.114 -8.219 19.795 1.00 9.07 190 LYS A O 1
ATOM 1667 N N . GLY A 1 194 ? -7.556 -9.381 21.089 1.00 8.76 191 GLY A N 1
ATOM 1668 C CA . GLY A 1 194 ? -6.520 -9.803 22.032 1.00 10.50 191 GLY A CA 1
ATOM 1669 C C . GLY A 1 194 ? -6.439 -8.771 23.137 1.00 8.81 191 GLY A C 1
ATOM 1670 O O . GLY A 1 194 ? -6.907 -8.953 24.271 1.00 10.79 191 GLY A O 1
ATOM 1671 N N . PHE A 1 195 ? -5.861 -7.645 22.765 1.00 7.05 192 PHE A N 1
ATOM 1672 C CA . PHE A 1 195 ? -5.755 -6.469 23.650 1.00 6.89 192 PHE A CA 1
ATOM 1673 C C . PHE A 1 195 ? -6.163 -5.233 22.882 1.00 6.75 192 PHE A C 1
ATOM 1674 O O . PHE A 1 195 ? -5.996 -5.144 21.661 1.00 6.49 192 PHE A O 1
ATOM 1682 N N . TRP A 1 196 ? -6.627 -4.248 23.638 1.00 6.75 193 TRP A N 1
ATOM 1683 C CA . TRP A 1 196 ? -6.935 -2.966 23.079 1.00 5.90 193 TRP A CA 1
ATOM 1684 C C . TRP A 1 196 ? -5.670 -2.122 22.980 1.00 5.51 193 TRP A C 1
ATOM 1685 O O . TRP A 1 196 ? -5.204 -1.586 23.993 1.00 4.40 193 TRP A O 1
ATOM 1696 N N . VAL A 1 197 ? -5.134 -1.968 21.774 1.00 5.27 194 VAL A N 1
ATOM 1697 C CA . VAL A 1 197 ? -3.795 -1.377 21.550 1.00 5.37 194 VAL A CA 1
ATOM 1698 C C . VAL A 1 197 ? -3.791 -0.446 20.393 1.00 5.30 194 VAL A C 1
ATOM 1699 O O . VAL A 1 197 ? -4.245 -0.816 19.301 1.00 5.13 194 VAL A O 1
ATOM 1703 N N . ASN A 1 198 ? -3.179 0.721 20.601 1.00 4.65 195 ASN A N 1
ATOM 1704 C CA . ASN A 1 198 ? -2.623 1.533 19.511 1.00 4.33 195 ASN A CA 1
ATOM 1705 C C . ASN A 1 198 ? -1.149 1.804 19.853 1.00 4.96 195 ASN A C 1
ATOM 1706 O O . ASN A 1 198 ? -0.851 2.311 20.953 1.00 5.89 195 ASN A O 1
ATOM 1711 N N . GLU A 1 199 ? -0.206 1.389 18.969 1.00 4.59 196 GLU A N 1
ATOM 1712 C CA . GLU A 1 199 ? 1.222 1.549 19.281 1.00 4.93 196 GLU A CA 1
ATOM 1713 C C . GLU A 1 199 ? 2.003 1.723 17.965 1.00 5.21 196 GLU A C 1
ATOM 1714 O O . GLU A 1 199 ? 1.406 1.906 16.916 1.00 5.00 196 GLU A O 1
ATOM 1720 N N . GLY A 1 200 ? 3.331 1.688 18.013 1.00 4.89 197 GLY A N 1
ATOM 1721 C CA . GLY A 1 200 ? 4.131 1.712 16.799 1.00 4.51 197 GLY A CA 1
ATOM 1722 C C . GLY A 1 200 ? 3.863 2.778 15.764 1.00 5.14 197 GLY A C 1
ATOM 1723 O O . GLY A 1 200 ? 3.742 2.488 14.583 1.00 6.15 197 GLY A O 1
ATOM 1724 N N . PRO A 1 201 ? 3.779 4.059 16.175 1.00 4.62 198 PRO A N 1
ATOM 1725 C CA . PRO A 1 201 ? 3.520 5.099 15.154 1.00 4.64 198 PRO A CA 1
ATOM 1726 C C . PRO A 1 201 ? 4.683 5.296 14.189 1.00 4.82 198 PRO A C 1
ATOM 1727 O O . PRO A 1 201 ? 5.834 5.054 14.551 1.00 4.76 198 PRO A O 1
ATOM 1731 N N . ALA A 1 202 ? 4.374 5.725 12.974 1.00 5.50 199 ALA A N 1
ATOM 1732 C CA . ALA A 1 202 ? 5.403 6.025 11.992 1.00 4.08 199 ALA A CA 1
ATOM 1733 C C . ALA A 1 202 ? 4.840 7.132 11.125 1.00 4.72 199 ALA A C 1
ATOM 1734 O O . ALA A 1 202 ? 3.637 7.177 10.885 1.00 5.21 199 ALA A O 1
ATOM 1736 N N . VAL A 1 203 ? 5.708 8.047 10.700 1.00 6.14 200 VAL A N 1
ATOM 1737 C CA . VAL A 1 203 ? 5.257 9.254 10.006 1.00 6.08 200 VAL A CA 1
ATOM 1738 C C . VAL A 1 203 ? 5.780 9.314 8.569 1.00 6.88 200 VAL A C 1
ATOM 1739 O O . VAL A 1 203 ? 6.973 9.138 8.306 1.00 6.79 200 VAL A O 1
ATOM 1743 N N . LEU A 1 204 ? 4.853 9.581 7.647 1.00 7.00 201 LEU A N 1
ATOM 1744 C CA . LEU A 1 204 ? 5.179 9.744 6.220 1.00 7.31 201 LEU A CA 1
ATOM 1745 C C . LEU A 1 204 ? 4.562 11.039 5.745 1.00 6.57 201 LEU A C 1
ATOM 1746 O O . LEU A 1 204 ? 3.407 11.327 5.965 1.00 7.50 201 LEU A O 1
ATOM 1751 N N . LYS A 1 205 ? 5.390 11.853 5.087 1.00 7.90 202 LYS A N 1
ATOM 1752 C CA . LYS A 1 205 ? 4.924 13.126 4.528 1.00 8.75 202 LYS A CA 1
ATOM 1753 C C . LYS A 1 205 ? 4.894 13.011 3.030 1.00 8.00 202 LYS A C 1
ATOM 1754 O O . LYS A 1 205 ? 5.903 12.710 2.418 1.00 9.45 202 LYS A O 1
ATOM 1760 N N . LYS A 1 206 ? 3.757 13.310 2.437 1.00 7.94 203 LYS A N 1
ATOM 1761 C CA . LYS A 1 206 ? 3.662 13.343 0.945 1.00 9.51 203 LYS A CA 1
ATOM 1762 C C . LYS A 1 206 ? 2.426 14.051 0.524 1.00 7.45 203 LYS A C 1
ATOM 1763 O O . LYS A 1 206 ? 1.398 14.063 1.234 1.00 8.41 203 LYS A O 1
ATOM 1769 N N . ASN A 1 207 ? 2.441 14.639 -0.680 1.00 8.76 204 ASN A N 1
ATOM 1770 C CA . ASN A 1 207 ? 1.201 15.230 -1.231 1.00 8.42 204 ASN A CA 1
ATOM 1771 C C . ASN A 1 207 ? 0.446 16.230 -0.394 1.00 8.83 204 ASN A C 1
ATOM 1772 O O . ASN A 1 207 ? -0.791 16.276 -0.445 1.00 10.62 204 ASN A O 1
ATOM 1777 N N . GLY A 1 208 ? 1.193 17.028 0.355 1.00 8.83 205 GLY A N 1
ATOM 1778 C CA . GLY A 1 208 ? 0.630 18.100 1.159 1.00 9.28 205 GLY A CA 1
ATOM 1779 C C . GLY A 1 208 ? -0.047 17.592 2.400 1.00 9.69 205 GLY A C 1
ATOM 1780 O O . GLY A 1 208 ? -0.773 18.307 3.054 1.00 9.13 205 GLY A O 1
ATOM 1781 N N . LYS A 1 209 ? 0.204 16.305 2.673 1.00 8.98 206 LYS A N 1
ATOM 1782 C CA . LYS A 1 209 ? -0.375 15.607 3.834 1.00 8.76 206 LYS A CA 1
ATOM 1783 C C . LYS A 1 209 ? 0.706 15.016 4.705 1.00 7.31 206 LYS A C 1
ATOM 1784 O O . LYS A 1 209 ? 1.865 14.839 4.327 1.00 7.90 206 LYS A O 1
ATOM 1790 N N . ILE A 1 210 ? 0.299 14.767 5.948 1.00 7.26 207 ILE A N 1
ATOM 1791 C CA . ILE A 1 210 ? 1.094 13.995 6.922 1.00 6.02 207 ILE A CA 1
ATOM 1792 C C . ILE A 1 210 ? 0.298 12.791 7.315 1.00 6.26 207 ILE A C 1
ATOM 1793 O O . ILE A 1 210 ? -0.886 12.899 7.700 1.00 6.21 207 ILE A O 1
ATOM 1798 N N . PHE A 1 211 ? 0.923 11.644 7.166 1.00 5.64 208 PHE A N 1
ATOM 1799 C CA . PHE A 1 211 ? 0.311 10.366 7.538 1.00 5.68 208 PHE A CA 1
ATOM 1800 C C . PHE A 1 211 ? 0.996 9.763 8.716 1.00 5.73 208 PHE A C 1
ATOM 1801 O O . PHE A 1 211 ? 2.217 9.640 8.717 1.00 7.15 208 PHE A O 1
ATOM 1809 N N . ILE A 1 212 ? 0.222 9.421 9.730 1.00 5.16 209 ILE A N 1
ATOM 1810 C CA . ILE A 1 212 ? 0.771 8.699 10.881 1.00 4.79 209 ILE A CA 1
ATOM 1811 C C . ILE A 1 212 ? 0.165 7.326 10.860 1.00 4.70 209 ILE A C 1
ATOM 1812 O O . ILE A 1 212 ? -1.037 7.167 11.175 1.00 5.62 209 ILE A O 1
ATOM 1817 N N . THR A 1 213 ? 0.927 6.335 10.399 1.00 4.63 210 THR A N 1
ATOM 1818 C CA . THR A 1 213 ? 0.461 4.949 10.573 1.00 4.39 210 THR A CA 1
ATOM 1819 C C . THR A 1 213 ? 0.753 4.518 12.035 1.00 4.90 210 THR A C 1
ATOM 1820 O O . THR A 1 213 ? 1.554 5.121 12.750 1.00 5.24 210 THR A O 1
ATOM 1824 N N . TYR A 1 214 ? 0.027 3.491 12.468 1.00 4.77 211 TYR A N 1
ATOM 1825 C CA . TYR A 1 214 ? 0.186 2.931 13.785 1.00 5.03 211 TYR A CA 1
ATOM 1826 C C . TYR A 1 214 ? -0.326 1.514 13.754 1.00 5.48 211 TYR A C 1
ATOM 1827 O O . TYR A 1 214 ? -1.131 1.167 12.892 1.00 5.91 211 TYR A O 1
ATOM 1836 N N . SER A 1 215 ? 0.111 0.703 14.735 1.00 4.74 212 SER A N 1
ATOM 1837 C CA . SER A 1 215 ? -0.335 -0.656 14.808 1.00 4.86 212 SER A CA 1
ATOM 1838 C C . SER A 1 215 ? -1.337 -0.836 15.934 1.00 5.48 212 SER A C 1
ATOM 1839 O O . SER A 1 215 ? -1.386 -0.108 16.934 1.00 5.62 212 SER A O 1
ATOM 1842 N N . ALA A 1 216 ? -2.203 -1.846 15.737 1.00 5.71 213 ALA A N 1
ATOM 1843 C CA . ALA A 1 216 ? -3.294 -2.099 16.633 1.00 6.64 213 ALA A CA 1
ATOM 1844 C C . ALA A 1 216 ? -3.538 -3.566 16.819 1.00 6.80 213 ALA A C 1
ATOM 1845 O O . ALA A 1 216 ? -3.073 -4.412 16.019 1.00 5.94 213 ALA A O 1
ATOM 1847 N N . SER A 1 217 ? -4.326 -3.878 17.858 1.00 7.92 214 SER A N 1
ATOM 1848 C CA . SER A 1 217 ? -4.509 -5.245 18.387 1.00 8.09 214 SER A CA 1
ATOM 1849 C C . SER A 1 217 ? -3.262 -5.911 18.952 1.00 9.27 214 SER A C 1
ATOM 1850 O O . SER A 1 217 ? -2.201 -5.318 18.947 1.00 8.38 214 SER A O 1
ATOM 1853 N N . ALA A 1 218 ? -3.417 -7.151 19.482 1.00 8.29 215 ALA A N 1
ATOM 1854 C CA . ALA A 1 218 ? -2.295 -7.969 19.949 1.00 10.11 215 ALA A CA 1
ATOM 1855 C C . ALA A 1 218 ? -1.269 -8.331 18.894 1.00 12.81 215 ALA A C 1
ATOM 1856 O O . ALA A 1 218 ? -1.546 -8.301 17.685 1.00 12.53 215 ALA A O 1
ATOM 1858 N N . THR A 1 219 ? -0.074 -8.726 19.361 1.00 14.00 216 THR A N 1
ATOM 1859 C CA . THR A 1 219 ? 1.081 -8.978 18.445 1.00 14.59 216 THR A CA 1
ATOM 1860 C C . THR A 1 219 ? 1.079 -10.391 17.918 1.00 15.44 216 THR A C 1
ATOM 1861 O O . THR A 1 219 ? 2.162 -11.048 17.833 1.00 18.27 216 THR A O 1
ATOM 1865 N N . ASP A 1 220 ? -0.102 -10.876 17.565 1.00 14.61 217 ASP A N 1
ATOM 1866 C CA . ASP A 1 220 ? -0.252 -12.161 16.912 1.00 14.72 217 ASP A CA 1
ATOM 1867 C C . ASP A 1 220 ? -0.872 -11.942 15.542 1.00 13.78 217 ASP A C 1
ATOM 1868 O O . ASP A 1 220 ? -0.612 -10.919 14.955 1.00 11.03 217 ASP A O 1
ATOM 1873 N N . VAL A 1 221 ? -1.643 -12.894 15.016 1.00 13.83 218 VAL A N 1
ATOM 1874 C CA . VAL A 1 221 ? -2.290 -12.798 13.694 1.00 13.69 218 VAL A CA 1
ATOM 1875 C C . VAL A 1 221 ? -3.177 -11.587 13.509 1.00 14.02 218 VAL A C 1
ATOM 1876 O O . VAL A 1 221 ? -3.363 -11.070 12.424 1.00 13.37 218 VAL A O 1
ATOM 1880 N N . ASN A 1 222 ? -3.700 -11.067 14.605 1.00 12.56 219 ASN A N 1
ATOM 1881 C CA . ASN A 1 222 ? -4.559 -9.946 14.528 1.00 11.81 219 ASN A CA 1
ATOM 1882 C C . ASN A 1 222 ? -3.864 -8.577 14.414 1.00 9.52 219 ASN A C 1
ATOM 1883 O O . ASN A 1 222 ? -4.547 -7.578 14.162 1.00 9.31 219 ASN A O 1
ATOM 1888 N N . TYR A 1 223 ? -2.565 -8.546 14.568 1.00 9.11 220 TYR A N 1
ATOM 1889 C CA . TYR A 1 223 ? -1.852 -7.267 14.460 1.00 7.88 220 TYR A CA 1
ATOM 1890 C C . TYR A 1 223 ? -2.069 -6.666 13.104 1.00 7.78 220 TYR A C 1
ATOM 1891 O O . TYR A 1 223 ? -2.094 -7.375 12.074 1.00 6.27 220 TYR A O 1
ATOM 1900 N N . CYS A 1 224 ? -2.244 -5.354 13.039 1.00 6.98 221 CYS A N 1
ATOM 1901 C CA . CYS A 1 224 ? -2.445 -4.671 11.777 1.00 6.30 221 CYS A CA 1
ATOM 1902 C C . CYS A 1 224 ? -2.117 -3.187 11.926 1.00 7.08 221 CYS A C 1
ATOM 1903 O O . CYS A 1 224 ? -1.823 -2.704 13.049 1.00 7.45 221 CYS A O 1
ATOM 1906 N N . ILE A 1 225 ? -2.212 -2.463 10.812 1.00 5.61 222 ILE A N 1
ATOM 1907 C CA . ILE A 1 225 ? -1.818 -1.062 10.735 1.00 5.83 222 ILE A CA 1
ATOM 1908 C C . ILE A 1 225 ? -3.013 -0.198 10.386 1.00 7.18 222 ILE A C 1
ATOM 1909 O O . ILE A 1 225 ? -3.702 -0.449 9.377 1.00 7.71 222 ILE A O 1
ATOM 1914 N N . GLY A 1 226 ? -3.251 0.834 11.197 1.00 5.13 223 GLY A N 1
ATOM 1915 C CA . GLY A 1 226 ? -4.230 1.880 10.915 1.00 6.14 223 GLY A CA 1
ATOM 1916 C C . GLY A 1 226 ? -3.517 3.140 10.508 1.00 6.20 223 GLY A C 1
ATOM 1917 O O . GLY A 1 226 ? -2.282 3.159 10.413 1.00 6.27 223 GLY A O 1
ATOM 1926 N N . LEU A 1 228 ? -3.698 7.716 10.505 1.00 7.08 225 LEU A N 1
ATOM 1927 C CA . LEU A 1 228 ? -4.253 9.055 10.647 1.00 6.08 225 LEU A CA 1
ATOM 1928 C C . LEU A 1 228 ? -3.698 9.962 9.552 1.00 6.10 225 LEU A C 1
ATOM 1929 O O . LEU A 1 228 ? -2.527 9.896 9.219 1.00 6.80 225 LEU A O 1
ATOM 1934 N N . THR A 1 229 ? -4.544 10.833 9.035 1.00 5.17 226 THR A N 1
ATOM 1935 C CA . THR A 1 229 ? -4.160 11.728 7.962 1.00 6.53 226 THR A CA 1
ATOM 1936 C C . THR A 1 229 ? -4.493 13.179 8.351 1.00 6.84 226 THR A C 1
ATOM 1937 O O . THR A 1 229 ? -5.612 13.464 8.775 1.00 7.77 226 THR A O 1
ATOM 1941 N N . ALA A 1 230 ? -3.542 14.077 8.171 1.00 5.84 227 ALA A N 1
ATOM 1942 C CA . ALA A 1 230 ? -3.765 15.530 8.307 1.00 6.63 227 ALA A CA 1
ATOM 1943 C C . ALA A 1 230 ? -3.217 16.283 7.125 1.00 8.08 227 ALA A C 1
ATOM 1944 O O . ALA A 1 230 ? -2.251 15.879 6.516 1.00 7.72 227 ALA A O 1
ATOM 1946 N N . GLU A 1 231 ? -3.890 17.366 6.797 1.00 8.43 228 GLU A N 1
ATOM 1947 C CA . GLU A 1 231 ? -3.332 18.323 5.863 1.00 10.55 228 GLU A CA 1
ATOM 1948 C C . GLU A 1 231 ? -2.112 18.937 6.532 1.00 10.36 228 GLU A C 1
ATOM 1949 O O . GLU A 1 231 ? -2.149 19.329 7.702 1.00 11.02 228 GLU A O 1
ATOM 1955 N N . GLU A 1 232 ? -1.018 19.063 5.802 1.00 11.05 229 GLU A N 1
ATOM 1956 C CA . GLU A 1 232 ? 0.237 19.449 6.413 1.00 11.50 229 GLU A CA 1
ATOM 1957 C C . GLU A 1 232 ? 0.189 20.808 7.054 1.00 12.94 229 GLU A C 1
ATOM 1958 O O . GLU A 1 232 ? 0.921 21.020 8.019 1.00 13.64 229 GLU A O 1
ATOM 1964 N N . ASN A 1 233 ? -0.644 21.727 6.560 1.00 12.35 230 ASN A N 1
ATOM 1965 C CA A ASN A 1 233 ? -0.717 23.057 7.182 0.50 12.31 230 ASN A CA 1
ATOM 1966 C CA B ASN A 1 233 ? -0.687 23.056 7.183 0.50 12.93 230 ASN A CA 1
ATOM 1967 C C . ASN A 1 233 ? -1.876 23.270 8.138 1.00 13.12 230 ASN A C 1
ATOM 1968 O O . ASN A 1 233 ? -2.221 24.413 8.511 1.00 13.35 230 ASN A O 1
ATOM 1977 N N . SER A 1 234 ? -2.473 22.178 8.571 1.00 12.82 231 SER A N 1
ATOM 1978 C CA . SER A 1 234 ? -3.495 22.238 9.603 1.00 12.45 231 SER A CA 1
ATOM 1979 C C . SER A 1 234 ? -2.779 22.320 10.980 1.00 11.63 231 SER A C 1
ATOM 1980 O O . SER A 1 234 ? -1.534 22.282 11.101 1.00 11.93 231 SER A O 1
ATOM 1983 N N . ASN A 1 235 ? -3.603 22.524 11.998 1.00 10.77 232 ASN A N 1
ATOM 1984 C CA . ASN A 1 235 ? -3.133 22.548 13.356 1.00 10.38 232 ASN A CA 1
ATOM 1985 C C . ASN A 1 235 ? -2.859 21.121 13.818 1.00 8.81 232 ASN A C 1
ATOM 1986 O O . ASN A 1 235 ? -3.760 20.390 14.211 1.00 9.33 232 ASN A O 1
ATOM 1991 N N . LEU A 1 236 ? -1.589 20.749 13.783 1.00 8.87 233 LEU A N 1
ATOM 1992 C CA . LEU A 1 236 ? -1.198 19.358 14.062 1.00 7.93 233 LEU A CA 1
ATOM 1993 C C . LEU A 1 236 ? -1.426 18.908 15.492 1.00 7.57 233 LEU A C 1
ATOM 1994 O O . LEU A 1 236 ? -1.508 17.706 15.751 1.00 8.08 233 LEU A O 1
ATOM 1999 N N . LEU A 1 237 ? -1.499 19.870 16.432 1.00 6.58 234 LEU A N 1
ATOM 2000 C CA . LEU A 1 237 ? -1.737 19.569 17.830 1.00 5.66 234 LEU A CA 1
ATOM 2001 C C . LEU A 1 237 ? -3.205 19.723 18.237 1.00 7.85 234 LEU A C 1
ATOM 2002 O O . LEU A 1 237 ? -3.575 19.935 19.395 1.00 7.93 234 LEU A O 1
ATOM 2007 N N . ASP A 1 238 ? -4.074 19.619 17.225 1.00 9.22 235 ASP A N 1
ATOM 2008 C CA . ASP A 1 238 ? -5.530 19.517 17.390 1.00 9.03 235 ASP A CA 1
ATOM 2009 C C . ASP A 1 238 ? -5.984 18.187 16.845 1.00 8.98 235 ASP A C 1
ATOM 2010 O O . ASP A 1 238 ? -5.812 17.930 15.639 1.00 10.34 235 ASP A O 1
ATOM 2015 N N . LYS A 1 239 ? -6.543 17.304 17.667 1.00 10.16 236 LYS A N 1
ATOM 2016 C CA A LYS A 1 239 ? -7.035 15.995 17.213 0.50 10.51 236 LYS A CA 1
ATOM 2017 C CA B LYS A 1 239 ? -6.950 16.015 17.156 0.50 10.89 236 LYS A CA 1
ATOM 2018 C C . LYS A 1 239 ? -7.947 16.113 16.011 1.00 10.52 236 LYS A C 1
ATOM 2019 O O . LYS A 1 239 ? -7.988 15.212 15.180 1.00 9.78 236 LYS A O 1
ATOM 2030 N N . ASN A 1 240 ? -8.704 17.197 15.931 1.00 10.95 237 ASN A N 1
ATOM 2031 C CA . ASN A 1 240 ? -9.692 17.310 14.850 1.00 11.39 237 ASN A CA 1
ATOM 2032 C C . ASN A 1 240 ? -9.044 17.525 13.488 1.00 11.66 237 ASN A C 1
ATOM 2033 O O . ASN A 1 240 ? -9.724 17.445 12.456 1.00 13.59 237 ASN A O 1
ATOM 2038 N N . SER A 1 241 ? -7.736 17.775 13.472 1.00 9.33 238 SER A N 1
ATOM 2039 C CA . SER A 1 241 ? -7.031 17.880 12.212 1.00 8.04 238 SER A CA 1
ATOM 2040 C C . SER A 1 241 ? -6.770 16.508 11.570 1.00 9.02 238 SER A C 1
ATOM 2041 O O . SER A 1 241 ? -6.365 16.423 10.423 1.00 10.01 238 SER A O 1
ATOM 2044 N N . TRP A 1 242 ? -6.893 15.457 12.359 1.00 8.19 239 TRP A N 1
ATOM 2045 C CA . TRP A 1 242 ? -6.460 14.131 11.965 1.00 8.10 239 TRP A CA 1
ATOM 2046 C C . TRP A 1 242 ? -7.684 13.265 11.695 1.00 9.54 239 TRP A C 1
ATOM 2047 O O . TRP A 1 242 ? -8.495 13.027 12.569 1.00 13.26 239 TRP A O 1
ATOM 2058 N N . THR A 1 243 ? -7.764 12.729 10.492 1.00 7.67 240 THR A N 1
ATOM 2059 C CA . THR A 1 243 ? -8.773 11.773 10.118 1.00 7.78 240 THR A CA 1
ATOM 2060 C C . THR A 1 243 ? -8.279 10.361 10.354 1.00 7.85 240 THR A C 1
ATOM 2061 O O . THR A 1 243 ? -7.206 9.980 9.882 1.00 7.63 240 THR A O 1
ATOM 2065 N N . LYS A 1 244 ? -9.080 9.560 11.059 1.00 7.14 241 LYS A N 1
ATOM 2066 C CA . LYS A 1 244 ? -8.723 8.173 11.385 1.00 6.64 241 LYS A CA 1
ATOM 2067 C C . LYS A 1 244 ? -9.304 7.198 10.366 1.00 6.90 241 LYS A C 1
ATOM 2068 O O . LYS A 1 244 ? -10.503 7.179 10.101 1.00 7.87 241 LYS A O 1
ATOM 2074 N N . SER A 1 245 ? -8.412 6.437 9.734 1.00 7.98 242 SER A N 1
ATOM 2075 C CA A SER A 1 245 ? -8.861 5.439 8.774 0.50 7.15 242 SER A CA 1
ATOM 2076 C CA B SER A 1 245 ? -8.873 5.429 8.787 0.50 7.44 242 SER A CA 1
ATOM 2077 C C . SER A 1 245 ? -9.850 4.479 9.437 1.00 7.36 242 SER A C 1
ATOM 2078 O O . SER A 1 245 ? -9.617 4.027 10.531 1.00 7.56 242 SER A O 1
ATOM 2083 N N . GLN A 1 246 ? -10.939 4.164 8.737 1.00 8.15 243 GLN A N 1
ATOM 2084 C CA . GLN A 1 246 ? -11.992 3.308 9.265 1.00 9.29 243 GLN A CA 1
ATOM 2085 C C . GLN A 1 246 ? -11.698 1.829 9.272 1.00 8.66 243 GLN A C 1
ATOM 2086 O O . GLN A 1 246 ? -12.331 1.085 10.029 1.00 9.08 243 GLN A O 1
ATOM 2092 N N . THR A 1 247 ? -10.754 1.416 8.435 1.00 8.85 244 THR A N 1
ATOM 2093 C CA . THR A 1 247 ? -10.345 0.058 8.289 1.00 8.90 244 THR A CA 1
ATOM 2094 C C . THR A 1 247 ? -8.823 0.032 8.199 1.00 9.69 244 THR A C 1
ATOM 2095 O O . THR A 1 247 ? -8.175 1.042 7.912 1.00 9.41 244 THR A O 1
ATOM 2099 N N . PRO A 1 248 ? -8.212 -1.123 8.483 1.00 8.95 245 PRO A N 1
ATOM 2100 C CA . PRO A 1 248 ? -6.746 -1.168 8.380 1.00 9.02 245 PRO A CA 1
ATOM 2101 C C .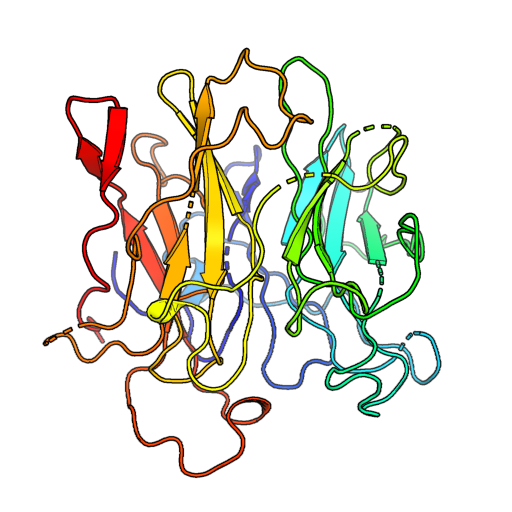 PRO A 1 248 ? -6.236 -0.793 7.001 1.00 9.57 245 PRO A C 1
ATOM 2102 O O . PRO A 1 248 ? -6.861 -1.130 5.972 1.00 10.33 245 PRO A O 1
ATOM 2106 N N . VAL A 1 249 ? -5.125 -0.090 6.979 1.00 8.35 246 VAL A N 1
ATOM 2107 C CA . VAL A 1 249 ? -4.357 0.188 5.792 1.00 8.40 246 VAL A CA 1
ATOM 2108 C C . VAL A 1 249 ? -3.373 -0.912 5.406 1.00 7.24 246 VAL A C 1
ATOM 2109 O O . VAL A 1 249 ? -2.859 -0.903 4.288 1.00 9.05 246 VAL A O 1
ATOM 2113 N N . PHE A 1 250 ? -3.124 -1.847 6.300 1.00 6.35 247 PHE A N 1
ATOM 2114 C CA . PHE A 1 250 ? -2.254 -2.995 6.063 1.00 6.99 247 PHE A CA 1
ATOM 2115 C C . PHE A 1 250 ? -2.631 -4.037 7.095 1.00 7.68 247 PHE A C 1
ATOM 2116 O O . PHE A 1 250 ? -2.823 -3.696 8.306 1.00 8.56 247 PHE A O 1
ATOM 2124 N N . LYS A 1 251 ? -2.796 -5.273 6.639 1.00 6.18 248 LYS A N 1
ATOM 2125 C CA . LYS A 1 251 ? -3.212 -6.343 7.568 1.00 7.36 248 LYS A CA 1
ATOM 2126 C C . LYS A 1 251 ? -2.780 -7.700 7.031 1.00 5.83 248 LYS A C 1
ATOM 2127 O O . LYS A 1 251 ? -2.231 -7.839 5.920 1.00 7.10 248 LYS A O 1
ATOM 2133 N N . THR A 1 252 ? -2.989 -8.699 7.870 1.00 6.28 249 THR A N 1
ATOM 2134 C CA . THR A 1 252 ? -2.747 -10.100 7.482 1.00 5.68 249 THR A CA 1
ATOM 2135 C C . THR A 1 252 ? -3.208 -10.414 6.066 1.00 6.83 249 THR A C 1
ATOM 2136 O O . THR A 1 252 ? -4.306 -10.041 5.653 1.00 6.93 249 THR A O 1
ATOM 2140 N N . SER A 1 253 ? -2.342 -11.128 5.340 1.00 8.08 250 SER A N 1
ATOM 2141 C CA . SER A 1 253 ? -2.701 -11.748 4.077 1.00 10.07 250 SER A CA 1
ATOM 2142 C C . SER A 1 253 ? -2.738 -13.280 4.246 1.00 9.50 250 SER A C 1
ATOM 2143 O O . SER A 1 253 ? -1.717 -13.936 4.305 1.00 9.99 250 SER A O 1
ATOM 2154 N N . GLU A 1 255 ? -3.734 -15.311 2.101 1.00 12.21 252 GLU A N 1
ATOM 2155 C CA A GLU A 1 255 ? -3.359 -15.923 0.816 0.50 12.77 252 GLU A CA 1
ATOM 2156 C CA B GLU A 1 255 ? -3.342 -15.963 0.838 0.50 12.68 252 GLU A CA 1
ATOM 2157 C C . GLU A 1 255 ? -1.839 -15.975 0.646 1.00 12.42 252 GLU A C 1
ATOM 2158 O O . GLU A 1 255 ? -1.322 -16.927 0.070 1.00 11.63 252 GLU A O 1
ATOM 2169 N N . ASN A 1 256 ? -1.149 -14.946 1.154 1.00 11.73 253 ASN A N 1
ATOM 2170 C CA . ASN A 1 256 ? 0.330 -14.869 1.124 1.00 11.80 253 ASN A CA 1
ATOM 2171 C C . ASN A 1 256 ? 1.038 -15.427 2.334 1.00 12.95 253 ASN A C 1
ATOM 2172 O O . ASN A 1 256 ? 2.269 -15.351 2.424 1.00 13.74 253 ASN A O 1
ATOM 2177 N N . HIS A 1 257 ? 0.274 -15.974 3.295 1.00 12.73 254 HIS A N 1
ATOM 2178 C CA . HIS A 1 257 ? 0.853 -16.521 4.505 1.00 11.78 254 HIS A CA 1
ATOM 2179 C C . HIS A 1 257 ? 1.721 -15.552 5.252 1.00 11.89 254 HIS A C 1
ATOM 2180 O O . HIS A 1 257 ? 2.792 -15.901 5.737 1.00 10.54 254 HIS A O 1
ATOM 2187 N N . GLN A 1 258 ? 1.192 -14.337 5.428 1.00 10.28 255 GLN A N 1
ATOM 2188 C CA . GLN A 1 258 ? 1.903 -13.298 6.197 1.00 10.23 255 GLN A CA 1
ATOM 2189 C C . GLN A 1 258 ? 0.939 -12.769 7.228 1.00 9.08 255 GLN A C 1
ATOM 2190 O O . GLN A 1 258 ? -0.104 -12.266 6.900 1.00 9.68 255 GLN A O 1
ATOM 2196 N N . TYR A 1 259 ? 1.308 -12.932 8.487 1.00 8.69 256 TYR A N 1
ATOM 2197 C CA . TYR A 1 259 ? 0.412 -12.818 9.611 1.00 7.28 256 TYR A CA 1
ATOM 2198 C C . TYR A 1 259 ? 0.849 -11.754 10.586 1.00 9.10 256 TYR A C 1
ATOM 2199 O O . TYR A 1 259 ? 1.971 -11.763 11.087 1.00 9.04 256 TYR A O 1
ATOM 2208 N N . GLY A 1 260 ? -0.075 -10.868 10.888 1.00 8.54 257 GLY A N 1
ATOM 2209 C CA . GLY A 1 260 ? 0.174 -9.836 11.884 1.00 7.91 257 GLY A CA 1
ATOM 2210 C C . GLY A 1 260 ? 1.223 -8.825 11.462 1.00 8.60 257 GLY A C 1
ATOM 2211 O O . GLY A 1 260 ? 2.152 -8.556 12.239 1.00 7.79 257 GLY A O 1
ATOM 2212 N N . PRO A 1 261 ? 1.066 -8.230 10.288 1.00 7.28 258 PRO A N 1
ATOM 2213 C CA . PRO A 1 261 ? 2.061 -7.218 9.889 1.00 7.10 258 PRO A CA 1
ATOM 2214 C C . PRO A 1 261 ? 1.915 -5.978 10.722 1.00 7.16 258 PRO A C 1
ATOM 2215 O O . PRO A 1 261 ? 0.808 -5.501 11.001 1.00 7.66 258 PRO A O 1
ATOM 2219 N N . GLY A 1 262 ? 3.023 -5.417 11.134 1.00 7.03 259 GLY A N 1
ATOM 2220 C CA . GLY A 1 262 ? 2.962 -4.189 11.892 1.00 6.46 259 GLY A CA 1
ATOM 2221 C C . GLY A 1 262 ? 4.272 -3.622 12.342 1.00 6.25 259 GLY A C 1
ATOM 2222 O O . GLY A 1 262 ? 5.325 -3.955 11.813 1.00 5.95 259 GLY A O 1
ATOM 2223 N N . HIS A 1 263 ? 4.119 -2.692 13.300 1.00 6.08 260 HIS A N 1
ATOM 2224 C CA . HIS A 1 263 ? 5.140 -1.713 13.763 1.00 5.62 260 HIS A CA 1
ATOM 2225 C C . HIS A 1 263 ? 6.058 -1.357 12.638 1.00 6.43 260 HIS A C 1
ATOM 2226 O O . HIS A 1 263 ? 7.195 -1.745 12.581 1.00 5.82 260 HIS A O 1
ATOM 2233 N N . ASN A 1 264 ? 5.504 -0.577 11.723 1.00 6.05 261 ASN A N 1
ATOM 2234 C CA . ASN A 1 264 ? 6.240 -0.184 10.507 1.00 5.96 261 ASN A CA 1
ATOM 2235 C C . ASN A 1 264 ? 7.056 1.103 10.719 1.00 6.30 261 ASN A C 1
ATOM 2236 O O . ASN A 1 264 ? 6.885 1.850 11.702 1.00 5.77 261 ASN A O 1
ATOM 2241 N N . SER A 1 265 ? 7.958 1.289 9.789 1.00 6.43 262 SER A N 1
ATOM 2242 C CA A SER A 1 265 ? 8.691 2.538 9.577 0.50 5.41 262 SER A CA 1
ATOM 2243 C CA B SER A 1 265 ? 8.637 2.538 9.584 0.50 6.41 262 SER A CA 1
ATOM 2244 C C . SER A 1 265 ? 8.595 2.803 8.087 1.00 6.13 262 SER A C 1
ATOM 2245 O O . SER A 1 265 ? 7.992 2.012 7.329 1.00 6.23 262 SER A O 1
ATOM 2250 N N . PHE A 1 266 ? 9.205 3.883 7.672 1.00 6.35 263 PHE A N 1
ATOM 2251 C CA . PHE A 1 266 ? 9.226 4.317 6.275 1.00 6.30 263 PHE A CA 1
ATOM 2252 C C . PHE A 1 266 ? 10.643 4.710 5.861 1.00 7.39 263 PHE A C 1
ATOM 2253 O O . PHE A 1 266 ? 11.363 5.360 6.626 1.00 7.18 263 PHE A O 1
ATOM 2261 N N . THR A 1 267 ? 11.033 4.333 4.648 1.00 7.26 264 THR A N 1
ATOM 2262 C CA . THR A 1 267 ? 12.255 4.801 4.050 1.00 7.19 264 THR A CA 1
ATOM 2263 C C . THR A 1 267 ? 12.046 5.017 2.550 1.00 8.11 264 THR A C 1
ATOM 2264 O O . THR A 1 267 ? 10.900 5.093 2.088 1.00 8.98 264 THR A O 1
ATOM 2268 N N . VAL A 1 268 ? 13.129 5.192 1.809 1.00 7.91 265 VAL A N 1
ATOM 2269 C CA A VAL A 1 268 ? 13.024 5.372 0.362 0.50 8.44 265 VAL A CA 1
ATOM 2270 C CA B VAL A 1 268 ? 13.081 5.433 0.367 0.50 9.15 265 VAL A CA 1
ATOM 2271 C C . VAL A 1 268 ? 13.986 4.431 -0.336 1.00 8.89 265 VAL A C 1
ATOM 2272 O O . VAL A 1 268 ? 14.992 3.998 0.258 1.00 10.17 265 VAL A O 1
ATOM 2279 N N . SER A 1 269 ? 13.655 4.111 -1.567 1.00 8.67 266 SER A N 1
ATOM 2280 C CA . SER A 1 269 ? 14.474 3.252 -2.376 1.00 8.88 266 SER A CA 1
ATOM 2281 C C . SER A 1 269 ? 15.845 3.825 -2.697 1.00 9.81 266 SER A C 1
ATOM 2282 O O . SER A 1 269 ? 16.097 4.995 -2.490 1.00 10.24 266 SER A O 1
ATOM 2285 N N . GLU A 1 270 ? 16.741 2.990 -3.235 1.00 10.67 267 GLU A N 1
ATOM 2286 C CA . GLU A 1 270 ? 18.145 3.364 -3.422 1.00 12.03 267 GLU A CA 1
ATOM 2287 C C . GLU A 1 270 ? 18.320 4.568 -4.334 1.00 12.98 267 GLU A C 1
ATOM 2288 O O . GLU A 1 270 ? 19.222 5.381 -4.114 1.00 14.19 267 GLU A O 1
ATOM 2294 N N . ASP A 1 271 ? 17.440 4.677 -5.318 1.00 13.27 268 ASP A N 1
ATOM 2295 C CA . ASP A 1 271 ? 17.470 5.766 -6.294 1.00 14.85 268 ASP A CA 1
ATOM 2296 C C . ASP A 1 271 ? 16.651 6.978 -5.875 1.00 15.11 268 ASP A C 1
ATOM 2297 O O . ASP A 1 271 ? 16.549 7.930 -6.619 1.00 15.32 268 ASP A O 1
ATOM 2302 N N . GLY A 1 272 ? 16.046 6.915 -4.690 1.00 13.31 269 GLY A N 1
ATOM 2303 C CA . GLY A 1 272 ? 15.209 7.979 -4.165 1.00 13.71 269 GLY A CA 1
ATOM 2304 C C . GLY A 1 272 ? 13.838 8.146 -4.783 1.00 14.49 269 GLY A C 1
ATOM 2305 O O . GLY A 1 272 ? 13.124 9.063 -4.400 1.00 15.47 269 GLY A O 1
ATOM 2306 N N . LYS A 1 273 ? 13.446 7.245 -5.682 1.00 14.52 270 LYS A N 1
ATOM 2307 C CA A LYS A 1 273 ? 12.232 7.423 -6.467 0.50 15.43 270 LYS A CA 1
ATOM 2308 C CA B LYS A 1 273 ? 12.230 7.426 -6.455 0.50 15.21 270 LYS A CA 1
ATOM 2309 C C . LYS A 1 273 ? 10.977 6.946 -5.730 1.00 14.51 270 LYS A C 1
ATOM 2310 O O . LYS A 1 273 ? 9.904 7.464 -5.969 1.00 15.95 270 LYS A O 1
ATOM 2321 N N . HIS A 1 274 ? 11.113 5.930 -4.881 1.00 13.13 271 HIS A N 1
ATOM 2322 C CA . HIS A 1 274 ? 9.921 5.324 -4.266 1.00 12.25 271 HIS A CA 1
ATOM 2323 C C . HIS A 1 274 ? 9.981 5.346 -2.745 1.00 11.02 271 HIS A C 1
ATOM 2324 O O . HIS A 1 274 ? 11.043 5.214 -2.167 1.00 11.42 271 HIS A O 1
ATOM 2331 N N . ASP A 1 275 ? 8.826 5.556 -2.128 1.00 9.70 272 ASP A N 1
ATOM 2332 C CA . ASP A 1 275 ? 8.669 5.327 -0.685 1.00 8.81 272 ASP A CA 1
ATOM 2333 C C . ASP A 1 275 ? 8.534 3.825 -0.390 1.00 7.63 272 ASP A C 1
ATOM 2334 O O . ASP A 1 275 ? 7.949 3.069 -1.170 1.00 8.59 272 ASP A O 1
ATOM 2339 N N . VAL A 1 276 ? 9.068 3.402 0.764 1.00 7.51 273 VAL A N 1
ATOM 2340 C CA . VAL A 1 276 ? 9.150 1.986 1.122 1.00 7.59 273 VAL A CA 1
ATOM 2341 C C . VAL A 1 276 ? 8.569 1.837 2.517 1.00 7.04 273 VAL A C 1
ATOM 2342 O O . VAL A 1 276 ? 8.915 2.619 3.411 1.00 8.34 273 VAL A O 1
ATOM 2346 N N . ILE A 1 277 ? 7.642 0.904 2.671 1.00 6.32 274 ILE A N 1
ATOM 2347 C CA . ILE A 1 277 ? 7.139 0.539 3.985 1.00 5.07 274 ILE A CA 1
ATOM 2348 C C . ILE A 1 277 ? 7.953 -0.615 4.508 1.00 4.68 274 ILE A C 1
ATOM 2349 O O . ILE A 1 277 ? 8.163 -1.573 3.808 1.00 6.03 274 ILE A O 1
ATOM 2354 N N . VAL A 1 278 ? 8.441 -0.502 5.726 1.00 5.41 275 VAL A N 1
ATOM 2355 C CA . VAL A 1 278 ? 9.339 -1.481 6.394 1.00 6.18 275 VAL A CA 1
ATOM 2356 C C . VAL A 1 278 ? 8.541 -1.957 7.628 1.00 5.85 275 VAL A C 1
ATOM 2357 O O . VAL A 1 278 ? 8.077 -1.165 8.412 1.00 6.57 275 VAL A O 1
ATOM 2361 N N . TYR A 1 279 ? 8.336 -3.264 7.779 1.00 5.57 276 TYR A N 1
ATOM 2362 C CA . TYR A 1 279 ? 7.444 -3.783 8.803 1.00 6.15 276 TYR A CA 1
ATOM 2363 C C . TYR A 1 279 ? 7.864 -5.181 9.168 1.00 6.65 276 TYR A C 1
ATOM 2364 O O . TYR A 1 279 ? 8.678 -5.783 8.462 1.00 6.91 276 TYR A O 1
ATOM 2373 N N . HIS A 1 280 ? 7.295 -5.720 10.246 1.00 6.88 277 HIS A N 1
ATOM 2374 C CA . HIS A 1 280 ? 7.512 -7.128 10.612 1.00 6.98 277 HIS A CA 1
ATOM 2375 C C . HIS A 1 280 ? 6.232 -7.917 10.426 1.00 7.07 277 HIS A C 1
ATOM 2376 O O . HIS A 1 280 ? 5.154 -7.352 10.457 1.00 7.03 277 HIS A O 1
ATOM 2383 N N . ALA A 1 281 ? 6.373 -9.225 10.221 1.00 7.78 278 ALA A N 1
ATOM 2384 C CA . ALA A 1 281 ? 5.221 -10.116 10.183 1.00 6.39 278 ALA A CA 1
ATOM 2385 C C . ALA A 1 281 ? 5.745 -11.526 10.425 1.00 7.51 278 ALA A C 1
ATOM 2386 O O . ALA A 1 281 ? 6.968 -11.799 10.280 1.00 7.04 278 ALA A O 1
ATOM 2388 N N . ARG A 1 282 ? 4.845 -12.427 10.798 1.00 7.92 279 ARG A N 1
ATOM 2389 C CA . ARG A 1 282 ? 5.202 -13.855 10.889 1.00 8.86 279 ARG A CA 1
ATOM 2390 C C . ARG A 1 282 ? 4.692 -14.578 9.674 1.00 8.73 279 ARG A C 1
ATOM 2391 O O . ARG A 1 282 ? 3.808 -14.113 8.965 1.00 6.57 279 ARG A O 1
ATOM 2399 N N . ASN A 1 283 ? 5.260 -15.762 9.437 1.00 8.66 280 ASN A N 1
ATOM 2400 C CA . ASN A 1 283 ? 4.811 -16.575 8.325 1.00 9.60 280 ASN A CA 1
ATOM 2401 C C . ASN A 1 283 ? 4.153 -17.875 8.727 1.00 9.11 280 ASN A C 1
ATOM 2402 O O . ASN A 1 283 ? 3.976 -18.803 7.903 1.00 9.29 280 ASN A O 1
ATOM 2407 N N . TYR A 1 284 ? 3.772 -17.923 9.987 1.00 9.54 281 TYR A N 1
ATOM 2408 C CA . TYR A 1 284 ? 2.901 -18.934 10.520 1.00 9.53 281 TYR A CA 1
ATOM 2409 C C . TYR A 1 284 ? 1.967 -18.332 11.524 1.00 11.29 281 TYR A C 1
ATOM 2410 O O . TYR A 1 284 ? 2.259 -17.312 12.104 1.00 10.91 281 TYR A O 1
ATOM 2419 N N . THR A 1 285 ? 0.848 -19.012 11.737 1.00 13.17 282 THR A N 1
ATOM 2420 C CA . THR A 1 285 ? -0.184 -18.501 12.603 1.00 16.53 282 THR A CA 1
ATOM 2421 C C . THR A 1 285 ? -0.348 -19.148 13.965 1.00 18.40 282 THR A C 1
ATOM 2422 O O . THR A 1 285 ? -0.792 -18.488 14.908 1.00 23.44 282 THR A O 1
ATOM 2426 N N . GLU A 1 286 ? 0.049 -20.363 14.145 1.00 16.85 283 GLU A N 1
ATOM 2427 C CA . GLU A 1 286 ? -0.291 -20.948 15.478 1.00 18.26 283 GLU A CA 1
ATOM 2428 C C . GLU A 1 286 ? 0.983 -20.799 16.297 1.00 17.26 283 GLU A C 1
ATOM 2429 O O . GLU A 1 286 ? 1.934 -21.548 16.082 1.00 19.36 283 GLU A O 1
ATOM 2435 N N . ILE A 1 287 ? 1.051 -19.786 17.156 1.00 14.55 284 ILE A N 1
ATOM 2436 C CA . ILE A 1 287 ? 2.294 -19.529 17.884 1.00 12.87 284 ILE A CA 1
ATOM 2437 C C . ILE A 1 287 ? 2.564 -20.570 19.030 1.00 11.81 284 ILE A C 1
ATOM 2438 O O . ILE A 1 287 ? 3.694 -20.996 19.298 1.00 11.71 284 ILE A O 1
ATOM 2443 N N . LYS A 1 288 ? 1.514 -20.928 19.709 1.00 9.71 285 LYS A N 1
ATOM 2444 C CA . LYS A 1 288 ? 1.531 -22.041 20.682 1.00 8.04 285 LYS A CA 1
ATOM 2445 C C . LYS A 1 288 ? 2.377 -21.741 21.964 1.00 6.71 285 LYS A C 1
ATOM 2446 O O . LYS A 1 288 ? 2.604 -22.663 22.786 1.00 6.80 285 LYS A O 1
ATOM 2452 N N . GLY A 1 289 ? 2.709 -20.485 22.165 1.00 8.12 286 GLY A N 1
ATOM 2453 C CA . GLY A 1 289 ? 3.417 -20.030 23.342 1.00 7.34 286 GLY A CA 1
ATOM 2454 C C . GLY A 1 289 ? 3.250 -18.541 23.414 1.00 7.69 286 GLY A C 1
ATOM 2455 O O . GLY A 1 289 ? 2.683 -17.943 22.494 1.00 7.63 286 GLY A O 1
ATOM 2456 N N . ASP A 1 290 ? 3.808 -17.927 24.452 1.00 7.37 287 ASP A N 1
ATOM 2457 C CA . ASP A 1 290 ? 3.687 -16.490 24.681 1.00 8.57 287 ASP A CA 1
ATOM 2458 C C . ASP A 1 290 ? 4.281 -15.785 23.453 1.00 9.17 287 ASP A C 1
ATOM 2459 O O . ASP A 1 290 ? 5.457 -16.005 23.169 1.00 8.79 287 ASP A O 1
ATOM 2464 N N . PRO A 1 291 ? 3.468 -15.049 22.698 1.00 7.94 288 PRO A N 1
ATOM 2465 C CA . PRO A 1 291 ? 3.999 -14.359 21.505 1.00 10.01 288 PRO A CA 1
ATOM 2466 C C . PRO A 1 291 ? 5.178 -13.463 21.794 1.00 10.39 288 PRO A C 1
ATOM 2467 O O . PRO A 1 291 ? 5.975 -13.259 20.900 1.00 11.05 288 PRO A O 1
ATOM 2471 N N . LEU A 1 292 ? 5.274 -12.886 22.971 1.00 11.20 289 LEU A N 1
ATOM 2472 C CA . LEU A 1 292 ? 6.389 -11.965 23.275 1.00 12.01 289 LEU A CA 1
ATOM 2473 C C . LEU A 1 292 ? 7.714 -12.690 23.122 1.00 12.70 289 LEU A C 1
ATOM 2474 O O . LEU A 1 292 ? 8.729 -12.079 22.837 1.00 12.41 289 LEU A O 1
ATOM 2479 N N . TYR A 1 293 ? 7.717 -14.007 23.356 1.00 12.09 290 TYR A N 1
ATOM 2480 C CA . TYR A 1 293 ? 8.944 -14.781 23.370 1.00 11.77 290 TYR A CA 1
ATOM 2481 C C . TYR A 1 293 ? 9.064 -15.704 22.156 1.00 12.62 290 TYR A C 1
ATOM 2482 O O . TYR A 1 293 ? 9.983 -16.532 22.076 1.00 12.70 290 TYR A O 1
ATOM 2491 N N . ASP A 1 294 ? 8.128 -15.588 21.212 1.00 10.56 291 ASP A N 1
ATOM 2492 C CA . ASP A 1 294 ? 8.300 -16.235 19.940 1.00 10.07 291 ASP A CA 1
ATOM 2493 C C . ASP A 1 294 ? 9.103 -15.267 19.069 1.00 10.74 291 ASP A C 1
ATOM 2494 O O . ASP A 1 294 ? 8.646 -14.171 18.840 1.00 9.98 291 ASP A O 1
ATOM 2499 N N . PRO A 1 295 ? 10.290 -15.679 18.603 1.00 9.07 292 PRO A N 1
ATOM 2500 C CA . PRO A 1 295 ? 11.221 -14.762 17.974 1.00 8.90 292 PRO A CA 1
ATOM 2501 C C . PRO A 1 295 ? 11.064 -14.538 16.490 1.00 8.91 292 PRO A C 1
ATOM 2502 O O . PRO A 1 295 ? 11.908 -13.835 15.851 1.00 8.14 292 PRO A O 1
ATOM 2506 N N . ASN A 1 296 ? 10.021 -15.113 15.906 1.00 8.85 293 ASN A N 1
ATOM 2507 C CA . ASN A 1 296 ? 9.948 -15.200 14.459 1.00 9.29 293 ASN A CA 1
ATOM 2508 C C . ASN A 1 296 ? 9.128 -14.154 13.715 1.00 8.35 293 ASN A C 1
ATOM 2509 O O . ASN A 1 296 ? 8.733 -14.332 12.563 1.00 10.24 293 ASN A O 1
ATOM 2514 N N . ARG A 1 297 ? 9.026 -12.956 14.309 1.00 7.83 294 ARG A N 1
ATOM 2515 C CA . ARG A 1 297 ? 8.638 -11.808 13.495 1.00 8.09 294 ARG A CA 1
ATOM 2516 C C . ARG A 1 297 ? 9.852 -11.415 12.652 1.00 8.29 294 ARG A C 1
ATOM 2517 O O . ARG A 1 297 ? 10.944 -11.135 13.198 1.00 8.99 294 ARG A O 1
ATOM 2525 N N . HIS A 1 298 ? 9.666 -11.392 11.337 1.00 8.72 295 HIS A N 1
ATOM 2526 C CA . HIS A 1 298 ? 10.740 -11.068 10.419 1.00 8.03 295 HIS A CA 1
ATOM 2527 C C . HIS A 1 298 ? 10.532 -9.712 9.780 1.00 7.20 295 HIS A C 1
ATOM 2528 O O . HIS A 1 298 ? 9.378 -9.264 9.597 1.00 9.61 295 HIS A O 1
ATOM 2535 N N . THR A 1 299 ? 11.651 -9.046 9.452 1.00 7.82 296 THR A N 1
ATOM 2536 C CA . THR A 1 299 ? 11.684 -7.708 8.869 1.00 6.67 296 THR A CA 1
ATOM 2537 C C . THR A 1 299 ? 11.519 -7.789 7.374 1.00 8.48 296 THR A C 1
ATOM 2538 O O . THR A 1 299 ? 12.196 -8.571 6.712 1.00 9.27 296 THR A O 1
ATOM 2542 N N . ARG A 1 300 ? 10.569 -7.024 6.869 1.00 8.63 297 ARG A N 1
ATOM 2543 C CA . ARG A 1 300 ? 10.153 -7.022 5.456 1.00 9.59 297 ARG A CA 1
ATOM 2544 C C . ARG A 1 300 ? 10.004 -5.616 4.935 1.00 9.73 297 ARG A C 1
ATOM 2545 O O . ARG A 1 300 ? 9.804 -4.668 5.675 1.00 9.64 297 ARG A O 1
ATOM 2553 N N . ALA A 1 301 ? 10.121 -5.438 3.629 1.00 8.48 298 ALA A N 1
ATOM 2554 C CA . ALA A 1 301 ? 10.031 -4.110 3.005 1.00 9.91 298 ALA A CA 1
ATOM 2555 C C . ALA A 1 301 ? 9.345 -4.197 1.670 1.00 10.57 298 ALA A C 1
ATOM 2556 O O . ALA A 1 301 ? 9.592 -5.159 0.895 1.00 12.29 298 ALA A O 1
ATOM 2558 N N . GLN A 1 302 ? 8.499 -3.212 1.370 1.00 10.53 299 GLN A N 1
ATOM 2559 C CA . GLN A 1 302 ? 7.803 -3.150 0.076 1.00 10.82 299 GLN A CA 1
ATOM 2560 C C . GLN A 1 302 ? 7.635 -1.744 -0.376 1.00 11.41 299 GLN A C 1
ATOM 2561 O O . GLN A 1 302 ? 7.525 -0.802 0.433 1.00 10.41 299 GLN A O 1
ATOM 2567 N N . ILE A 1 303 ? 7.530 -1.600 -1.683 1.00 10.98 300 ILE A N 1
ATOM 2568 C CA . ILE A 1 303 ? 7.293 -0.301 -2.292 1.00 10.27 300 ILE A CA 1
ATOM 2569 C C . ILE A 1 303 ? 5.856 0.138 -2.031 1.00 9.94 300 ILE A C 1
ATOM 2570 O O . ILE A 1 303 ? 4.931 -0.668 -2.124 1.00 12.98 300 ILE A O 1
ATOM 2575 N N . ILE A 1 304 ? 5.658 1.419 -1.746 1.00 10.48 301 ILE A N 1
ATOM 2576 C CA . ILE A 1 304 ? 4.343 2.033 -1.531 1.00 10.97 301 ILE A CA 1
ATOM 2577 C C . ILE A 1 304 ? 3.864 2.623 -2.846 1.00 11.93 301 ILE A C 1
ATOM 2578 O O . ILE A 1 304 ? 4.660 3.258 -3.531 1.00 11.08 301 ILE A O 1
ATOM 2583 N N . ASN A 1 305 ? 2.602 2.355 -3.191 1.00 11.52 302 ASN A N 1
ATOM 2584 C CA . ASN A 1 305 ? 1.955 2.952 -4.352 1.00 12.45 302 ASN A CA 1
ATOM 2585 C C . ASN A 1 305 ? 1.083 4.122 -3.903 1.00 11.90 302 ASN A C 1
ATOM 2586 O O . ASN A 1 305 ? 0.761 4.252 -2.716 1.00 14.18 302 ASN A O 1
ATOM 2591 N N . TRP A 1 306 ? 0.886 5.076 -4.792 1.00 12.10 303 TRP A N 1
ATOM 2592 C CA . TRP A 1 306 ? 0.198 6.318 -4.494 1.00 11.52 303 TRP A CA 1
ATOM 2593 C C . TRP A 1 306 ? -1.046 6.376 -5.379 1.00 11.33 303 TRP A C 1
ATOM 2594 O O . TRP A 1 306 ? -0.960 6.140 -6.601 1.00 12.29 303 TRP A O 1
ATOM 2605 N N . ARG A 1 307 ? -2.178 6.705 -4.779 1.00 12.32 304 ARG A N 1
ATOM 2606 C CA . ARG A 1 307 ? -3.390 6.812 -5.508 1.00 12.23 304 ARG A CA 1
ATOM 2607 C C . ARG A 1 307 ? -3.511 8.198 -6.113 1.00 13.61 304 ARG A C 1
ATOM 2608 O O . ARG A 1 307 ? -2.832 9.152 -5.758 1.00 12.61 304 ARG A O 1
ATOM 2616 N N . GLU A 1 308 ? -4.441 8.307 -7.044 1.00 13.73 305 GLU A N 1
ATOM 2617 C CA A GLU A 1 308 ? -4.740 9.579 -7.724 0.50 14.61 305 GLU A CA 1
ATOM 2618 C CA B GLU A 1 308 ? -4.672 9.569 -7.733 0.50 13.80 305 GLU A CA 1
ATOM 2619 C C . GLU A 1 308 ? -5.031 10.690 -6.742 1.00 14.14 305 GLU A C 1
ATOM 2620 O O . GLU A 1 308 ? -4.658 11.866 -6.958 1.00 15.56 305 GLU A O 1
ATOM 2631 N N . ASP A 1 309 ? -5.697 10.344 -5.647 1.00 13.68 306 ASP A N 1
ATOM 2632 C CA . ASP A 1 309 ? -6.066 11.351 -4.647 1.00 14.18 306 ASP A CA 1
ATOM 2633 C C . ASP A 1 309 ? -4.933 11.740 -3.691 1.00 14.46 306 ASP A C 1
ATOM 2634 O O . ASP A 1 309 ? -5.167 12.497 -2.763 1.00 15.60 306 ASP A O 1
ATOM 2639 N N . GLY A 1 310 ? -3.737 11.191 -3.903 1.00 14.62 307 GLY A N 1
ATOM 2640 C CA . GLY A 1 310 ? -2.554 11.506 -3.092 1.00 14.33 307 GLY A CA 1
ATOM 2641 C C . GLY A 1 310 ? -2.367 10.622 -1.863 1.00 13.56 307 GLY A C 1
ATOM 2642 O O . GLY A 1 310 ? -1.477 10.872 -1.067 1.00 13.59 307 GLY A O 1
ATOM 2643 N N . THR A 1 311 ? -3.260 9.667 -1.646 1.00 12.17 308 THR A N 1
ATOM 2644 C CA . THR A 1 311 ? -3.161 8.780 -0.468 1.00 12.59 308 THR A CA 1
ATOM 2645 C C . THR A 1 311 ? -2.333 7.558 -0.778 1.00 11.16 308 THR A C 1
ATOM 2646 O O . THR A 1 311 ? -2.288 7.102 -1.928 1.00 10.55 308 THR A O 1
ATOM 2650 N N . PRO A 1 312 ? -1.699 6.958 0.235 1.00 10.57 3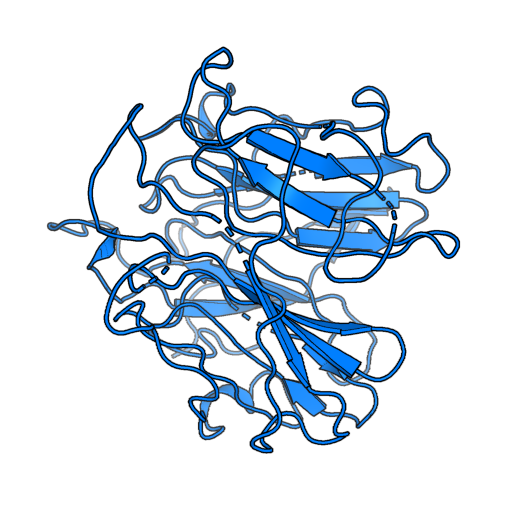09 PRO A N 1
ATOM 2651 C CA . PRO A 1 312 ? -0.845 5.792 -0.011 1.00 10.30 309 PRO A CA 1
ATOM 2652 C C . PRO A 1 312 ? -1.649 4.498 -0.077 1.00 11.45 309 PRO A C 1
ATOM 2653 O O . PRO A 1 312 ? -2.604 4.294 0.706 1.00 12.18 309 PRO A O 1
ATOM 2657 N N . ASP A 1 313 ? -1.258 3.631 -1.000 1.00 10.28 310 ASP A N 1
ATOM 2658 C CA . ASP A 1 313 ? -1.790 2.278 -1.110 1.00 10.80 310 ASP A CA 1
ATOM 2659 C C . ASP A 1 313 ? -0.659 1.324 -0.791 1.00 10.41 310 ASP A C 1
ATOM 2660 O O . ASP A 1 313 ? 0.286 1.154 -1.550 1.00 10.39 310 ASP A O 1
ATOM 2665 N N . PHE A 1 314 ? -0.711 0.762 0.406 1.00 9.25 311 PHE A N 1
ATOM 2666 C CA . PHE A 1 314 ? 0.308 -0.166 0.860 1.00 9.77 311 PHE A CA 1
ATOM 2667 C C . PHE A 1 314 ? 0.127 -1.577 0.328 1.00 10.62 311 PHE A C 1
ATOM 2668 O O . PHE A 1 314 ? 1.019 -2.422 0.512 1.00 11.19 311 PHE A O 1
ATOM 2676 N N . GLY A 1 315 ? -1.021 -1.868 -0.247 1.00 11.03 312 GLY A N 1
ATOM 2677 C CA . GLY A 1 315 ? -1.257 -3.197 -0.816 1.00 10.09 312 GLY A CA 1
ATOM 2678 C C . GLY A 1 315 ? -1.375 -4.218 0.310 1.00 10.37 312 GLY A C 1
ATOM 2679 O O . GLY A 1 315 ? -2.011 -3.950 1.359 1.00 9.20 312 GLY A O 1
ATOM 2680 N N . VAL A 1 316 ? -0.799 -5.395 0.082 1.00 9.61 313 VAL A N 1
ATOM 2681 C CA . VAL A 1 316 ? -0.826 -6.482 1.059 1.00 9.61 313 VAL A CA 1
ATOM 2682 C C . VAL A 1 316 ? 0.580 -6.968 1.288 1.00 9.58 313 VAL A C 1
ATOM 2683 O O . VAL A 1 316 ? 1.465 -6.821 0.412 1.00 10.69 313 VAL A O 1
ATOM 2687 N N . PRO A 1 317 ? 0.789 -7.594 2.448 1.00 9.15 314 PRO A N 1
ATOM 2688 C CA . PRO A 1 317 ? 2.101 -8.206 2.642 1.00 10.99 314 PRO A CA 1
ATOM 2689 C C . PRO A 1 317 ? 2.326 -9.299 1.600 1.00 10.60 314 PRO A C 1
ATOM 2690 O O . PRO A 1 317 ? 1.544 -10.196 1.446 1.00 11.11 314 PRO A O 1
ATOM 2694 N N . GLU A 1 318 ? 3.473 -9.193 0.949 1.00 11.60 315 GLU A N 1
ATOM 2695 C CA . GLU A 1 318 ? 3.810 -10.048 -0.186 1.00 11.44 315 GLU A CA 1
ATOM 2696 C C . GLU A 1 318 ? 4.298 -11.385 0.306 1.00 10.86 315 GLU A C 1
ATOM 2697 O O . GLU A 1 318 ? 4.806 -11.523 1.423 1.00 13.50 315 GLU A O 1
ATOM 2703 N N . VAL A 1 319 ? 4.163 -12.390 -0.557 1.00 10.48 316 VAL A N 1
ATOM 2704 C CA A VAL A 1 319 ? 4.645 -13.733 -0.281 0.50 10.14 316 VAL A CA 1
ATOM 2705 C CA B VAL A 1 319 ? 4.647 -13.724 -0.224 0.50 10.59 316 VAL A CA 1
ATOM 2706 C C . VAL A 1 319 ? 6.168 -13.696 -0.024 1.00 10.14 316 VAL A C 1
ATOM 2707 O O . VAL A 1 319 ? 6.873 -12.883 -0.638 1.00 10.52 316 VAL A O 1
ATOM 2714 N N . ASP A 1 320 ? 6.683 -14.554 0.872 1.00 9.43 317 ASP A N 1
ATOM 2715 C CA . ASP A 1 320 ? 8.124 -14.775 1.000 1.00 9.23 317 ASP A CA 1
ATOM 2716 C C . ASP A 1 320 ? 8.724 -15.149 -0.372 1.00 10.47 317 ASP A C 1
ATOM 2717 O O . ASP A 1 320 ? 8.134 -15.944 -1.081 1.00 9.95 317 ASP A O 1
ATOM 2722 N N . SER A 1 321 ? 9.889 -14.573 -0.697 1.00 10.34 318 SER A N 1
ATOM 2723 C CA . SER A 1 321 ? 10.667 -14.991 -1.839 1.00 12.06 318 SER A CA 1
ATOM 2724 C C . SER A 1 321 ? 11.738 -16.023 -1.512 1.00 13.02 318 SER A C 1
ATOM 2725 O O . SER A 1 321 ? 12.459 -16.401 -2.434 1.00 12.81 318 SER A O 1
ATOM 2728 N N . LEU A 1 322 ? 11.890 -16.493 -0.264 1.00 13.67 319 LEU A N 1
ATOM 2729 C CA . LEU A 1 322 ? 13.094 -17.351 0.074 1.00 14.66 319 LEU A CA 1
ATOM 2730 C C . LEU A 1 322 ? 13.110 -18.073 1.441 1.00 15.46 319 LEU A C 1
ATOM 2731 O O . LEU A 1 322 ? 14.106 -18.757 1.767 1.00 15.19 319 LEU A O 1
#

Radius of gyration: 17.92 Å; Cα contacts (8 Å, |Δi|>4): 900; chains: 1; bounding box: 45×46×45 Å

B-factor: mean 11.27, std 6.7, range [2.0, 42.94]

CATH classification: 2.115.10.20

Nearest PDB structures (foldseek):
  3k1u-assembly1_A  TM=1.003E+00  e=1.743E-60  Clostridium acetobutylicum
  5m8e-assembly1_B  TM=9.860E-01  e=7.110E-45  Weissella cibaria
  5m8b-assembly1_B  TM=9.898E-01  e=3.025E-44  Levilactobacillus brevis
  3akh-assembly1_A  TM=9.662E-01  e=3.179E-42  Streptomyces avermitilis MA-4680 = NBRC 14893
  6xn1-assembly1_A  TM=6.499E-01  e=3.593E-12  Xanthomonas citri pv. citri str. 306